Protein AF-A0A935WZ02-F1 (afdb_monomer)

Sequence (212 aa):
MQKFAQTQKSGRLAGLSCLIALECIACASASSAGSSTSDSPSSAVPGAAASSGSAPAESGIAPMPSPDALEIHLGEAWYAYRADGLGISADEARGRDKAFEAVPPPGAFWDRQVAGEAWGLWTELCSQCHGGSRRLTTVLSWPAPKDGWARQEQRFFNRQQPGTAVFATIMNGARARRGNVDMPAWRDRLTREQIWSMVYFVSQASNVGDVH

Solvent-accessible surface area (backbone atoms only — not comparable to full-atom values): 13825 Å² total; per-residue (Å²): 141,86,86,82,86,83,83,82,82,85,79,84,80,79,85,82,80,85,81,79,85,80,85,82,83,80,87,87,89,86,81,91,87,81,85,90,85,85,88,88,88,85,85,88,84,92,80,93,76,84,88,77,90,73,72,81,72,73,84,73,74,72,78,80,76,61,84,94,64,64,78,69,57,56,48,74,51,30,28,54,56,51,7,62,80,67,75,52,50,43,68,56,38,49,55,54,32,60,56,37,76,86,37,78,76,58,24,85,65,57,42,66,65,46,32,51,44,34,50,34,48,38,62,78,74,41,23,88,80,72,46,80,86,77,57,65,72,59,52,58,66,54,74,51,54,58,79,68,50,46,72,38,77,38,45,48,72,96,39,79,44,31,38,57,59,50,37,51,35,48,40,64,20,45,83,46,70,88,93,53,76,61,46,68,54,34,58,91,47,42,47,52,55,57,44,50,36,41,39,52,50,44,34,51,65,42,64,54,65,84,90,120

Foldseek 3Di:
DDDDDDDDDDDDDDDDDDDDDDDDDDDDDDDDDDDDDDDDDDDDDDDDDDDDDDDPDDPCPDPDPDLVDLDAQKDLSCLVQVCVVVVHHSVVSVVVLVVCPVPPDAQVLDALSLLSNLLVCCVPPPCVQPNDHDDSVVSNPDHRDHPPQQVAFFDQANDTDGLVVQLVCQQCWADDDPPDDTGHHCVVIHTSSNSSSNSVVRRVRRPPPPPD

Secondary structure (DSSP, 8-state):
-PPPP-------PPP--------------------------------------PPP-----PPPPPGGG-----THHHHHHHHHHHTS-HHHHHHHHHHTTTSPPPGGG--HHHHHHHHHHIIIIIHHHH-----HHHHHTSPPPPTTGGGSEEEETTEEEEHHHHHHHHHH-BPPSTTSPPBPP-TTTS-HHHHHHHHHHHHHHHHS----

Nearest PDB structures (foldseek):
  7vzr-assembly1_C  TM=6.014E-01  e=7.275E-02  Chloracidobacterium thermophilum B
  3zow-assembly16_P  TM=8.211E-01  e=1.574E+00  Nitrosomonas europaea
  2d0s-assembly1_A  TM=6.107E-01  e=6.484E-01  Hydrogenophilus thermoluteolus

Radius of gyration: 24.7 Å; Cα contacts (8 Å, |Δi|>4): 176; chains: 1; bounding box: 98×51×60 Å

Mean predicted aligned error: 13.87 Å

Structure (mmCIF, N/CA/C/O backbone):
data_AF-A0A935WZ02-F1
#
_entry.id   AF-A0A935WZ02-F1
#
loop_
_atom_site.group_PDB
_atom_site.id
_atom_site.type_symbol
_atom_site.label_atom_id
_atom_site.label_alt_id
_atom_site.label_comp_id
_atom_site.label_asym_id
_atom_site.label_entity_id
_atom_site.label_seq_id
_atom_site.pdbx_PDB_ins_code
_atom_site.Cartn_x
_atom_site.Cartn_y
_atom_site.Cartn_z
_atom_site.occupancy
_atom_site.B_iso_or_equiv
_atom_site.auth_seq_id
_atom_site.auth_comp_id
_atom_site.auth_asym_id
_atom_site.auth_atom_id
_atom_site.pdbx_PDB_model_num
ATOM 1 N N . MET A 1 1 ? 58.910 7.966 -9.851 1.00 49.62 1 MET A N 1
ATOM 2 C CA . MET A 1 1 ? 58.041 6.943 -10.475 1.00 49.62 1 MET A CA 1
ATOM 3 C C . MET A 1 1 ? 57.740 5.863 -9.438 1.00 49.62 1 MET A C 1
ATOM 5 O O . MET A 1 1 ? 58.541 4.956 -9.265 1.00 49.62 1 MET A O 1
ATOM 9 N N . GLN A 1 2 ? 56.654 6.014 -8.674 1.00 48.34 2 GLN A N 1
ATOM 10 C CA . GLN A 1 2 ? 56.239 5.067 -7.628 1.00 48.34 2 GLN A CA 1
ATOM 11 C C . GLN A 1 2 ? 55.211 4.082 -8.205 1.00 48.34 2 GLN A C 1
ATOM 13 O O . GLN A 1 2 ? 54.230 4.505 -8.811 1.00 48.34 2 GLN A O 1
ATOM 18 N N . LYS A 1 3 ? 55.454 2.776 -8.045 1.00 49.16 3 LYS A N 1
ATOM 19 C CA . LYS A 1 3 ? 54.531 1.698 -8.429 1.00 49.16 3 LYS A CA 1
ATOM 20 C C . LYS A 1 3 ? 53.648 1.350 -7.228 1.00 49.16 3 LYS A C 1
ATOM 22 O O . LYS A 1 3 ? 54.166 0.877 -6.221 1.00 49.16 3 LYS A O 1
ATOM 27 N N . PHE A 1 4 ? 52.338 1.556 -7.344 1.00 51.16 4 PHE A N 1
ATOM 28 C CA . PHE A 1 4 ? 51.348 1.015 -6.411 1.00 51.16 4 PHE A CA 1
ATOM 29 C C . PHE A 1 4 ? 50.920 -0.379 -6.881 1.00 51.16 4 PHE A C 1
ATOM 31 O O . PHE A 1 4 ? 50.437 -0.541 -8.000 1.00 51.16 4 PHE A O 1
ATOM 38 N N . ALA A 1 5 ? 51.119 -1.383 -6.029 1.00 57.19 5 ALA A N 1
ATOM 39 C CA . ALA A 1 5 ? 50.577 -2.723 -6.208 1.00 57.19 5 ALA A CA 1
ATOM 40 C C . ALA A 1 5 ? 49.156 -2.763 -5.628 1.00 57.19 5 ALA A C 1
ATOM 42 O O . ALA A 1 5 ? 48.949 -2.472 -4.451 1.00 57.19 5 ALA A O 1
ATOM 43 N N . GLN A 1 6 ? 48.181 -3.100 -6.470 1.00 54.03 6 GLN A N 1
ATOM 44 C CA . GLN A 1 6 ? 46.769 -3.189 -6.117 1.00 54.03 6 GLN A CA 1
ATOM 45 C C . GLN A 1 6 ? 46.394 -4.670 -5.987 1.00 54.03 6 GLN A C 1
ATOM 47 O O . GLN A 1 6 ? 46.253 -5.380 -6.980 1.00 54.03 6 GLN A O 1
ATOM 52 N N . THR A 1 7 ? 46.270 -5.152 -4.752 1.00 57.75 7 THR A N 1
ATOM 53 C CA . THR A 1 7 ? 45.853 -6.528 -4.452 1.00 57.75 7 THR A CA 1
ATOM 54 C C . THR A 1 7 ? 44.328 -6.588 -4.387 1.00 57.75 7 THR A C 1
ATOM 56 O O . THR A 1 7 ? 43.725 -6.104 -3.430 1.00 57.75 7 THR A O 1
ATOM 59 N N . GLN A 1 8 ? 43.686 -7.186 -5.393 1.00 48.12 8 GLN A N 1
ATOM 60 C CA . GLN A 1 8 ? 42.258 -7.507 -5.348 1.00 48.12 8 GLN A CA 1
ATOM 61 C C . GLN A 1 8 ? 42.017 -8.751 -4.478 1.00 48.12 8 GLN A C 1
ATOM 63 O O . GLN A 1 8 ? 42.448 -9.852 -4.815 1.00 48.12 8 GLN A O 1
ATOM 68 N N . LYS A 1 9 ? 41.287 -8.589 -3.368 1.00 50.81 9 LYS A N 1
ATOM 69 C CA . LYS A 1 9 ? 40.682 -9.701 -2.620 1.00 50.81 9 LYS A CA 1
ATOM 70 C C . LYS A 1 9 ? 39.321 -10.031 -3.235 1.00 50.81 9 LYS A C 1
ATOM 72 O O . LYS A 1 9 ? 38.368 -9.277 -3.074 1.00 50.81 9 LYS A O 1
ATOM 77 N N . SER A 1 10 ? 39.236 -11.172 -3.915 1.00 50.47 10 SER A N 1
ATOM 78 C CA . SER A 1 10 ? 37.967 -11.804 -4.289 1.00 50.47 10 SER A CA 1
ATOM 79 C C . SER A 1 10 ? 37.371 -12.512 -3.071 1.00 50.47 10 SER A C 1
ATOM 81 O O . SER A 1 10 ? 37.861 -13.563 -2.665 1.00 50.47 10 SER A O 1
ATOM 83 N N . GLY A 1 11 ? 36.318 -11.940 -2.490 1.00 48.25 11 GLY A N 1
ATOM 84 C CA . GLY A 1 11 ? 35.444 -12.626 -1.540 1.00 48.25 11 GLY A CA 1
ATOM 85 C C . GLY A 1 11 ? 34.238 -13.198 -2.276 1.00 48.25 11 GLY A C 1
ATOM 86 O O . GLY A 1 11 ? 33.335 -12.455 -2.646 1.00 48.25 11 GLY A O 1
ATOM 87 N N . ARG A 1 12 ? 34.234 -14.512 -2.516 1.00 47.28 12 ARG A N 1
ATOM 88 C CA . ARG A 1 12 ? 33.051 -15.258 -2.966 1.00 47.28 12 ARG A CA 1
ATOM 89 C C . ARG A 1 12 ? 32.121 -15.438 -1.765 1.00 47.28 12 ARG A C 1
ATOM 91 O O . ARG A 1 12 ? 32.485 -16.149 -0.833 1.00 47.28 12 ARG A O 1
ATOM 98 N N . LEU A 1 13 ? 30.942 -14.820 -1.787 1.00 50.28 13 LEU A N 1
ATOM 99 C CA . LEU A 1 13 ? 29.853 -15.177 -0.879 1.00 50.28 13 LEU A CA 1
ATOM 100 C C . LEU A 1 13 ? 29.048 -16.312 -1.511 1.00 50.28 13 LEU A C 1
ATOM 102 O O . LEU A 1 13 ? 28.567 -16.212 -2.639 1.00 50.28 13 LEU A O 1
ATOM 106 N N . ALA A 1 14 ? 29.006 -17.421 -0.778 1.00 49.06 14 ALA A N 1
ATOM 107 C CA . ALA A 1 14 ? 28.269 -18.625 -1.099 1.00 49.06 14 ALA A CA 1
ATOM 108 C C . ALA A 1 14 ? 26.761 -18.343 -1.121 1.00 49.06 14 ALA A C 1
ATOM 110 O O . ALA A 1 14 ? 26.230 -17.663 -0.244 1.00 49.06 14 ALA A O 1
ATOM 111 N N . GLY A 1 15 ? 26.088 -18.885 -2.136 1.00 40.16 15 GLY A N 1
ATOM 112 C CA . GLY A 1 15 ? 24.641 -18.848 -2.260 1.00 40.16 15 GLY A CA 1
ATOM 113 C C . GLY A 1 15 ? 23.976 -19.693 -1.180 1.00 40.16 15 GLY A C 1
ATOM 114 O O . GLY A 1 15 ? 24.193 -20.903 -1.107 1.00 40.16 15 GLY A O 1
ATOM 115 N N . LEU A 1 16 ? 23.129 -19.054 -0.376 1.00 43.75 16 LEU A N 1
ATOM 116 C CA . LEU A 1 16 ? 22.105 -19.743 0.394 1.00 43.75 16 LEU A CA 1
ATOM 117 C C . LEU A 1 16 ? 20.900 -19.964 -0.527 1.00 43.75 16 LEU A C 1
ATOM 119 O O . LEU A 1 16 ? 20.179 -19.031 -0.875 1.00 43.75 16 LEU A O 1
ATOM 123 N N . SER A 1 17 ? 20.717 -21.214 -0.945 1.00 38.88 17 SER A N 1
ATOM 124 C CA . SER A 1 17 ? 19.492 -21.676 -1.592 1.00 38.88 17 SER A CA 1
ATOM 125 C C . SER A 1 17 ? 18.396 -21.781 -0.534 1.00 38.88 17 SER A C 1
ATOM 127 O O . SER A 1 17 ? 18.475 -22.622 0.357 1.00 38.88 17 SER A O 1
ATOM 129 N N . CYS A 1 18 ? 17.385 -20.920 -0.625 1.00 33.19 18 CYS A N 1
ATOM 130 C CA . CYS A 1 18 ? 16.170 -21.017 0.175 1.00 33.19 18 CYS A CA 1
ATOM 131 C C . CYS A 1 18 ? 15.202 -21.974 -0.539 1.00 33.19 18 CYS A C 1
ATOM 133 O O . CYS A 1 18 ? 14.475 -21.579 -1.447 1.00 33.19 18 CYS A O 1
ATOM 135 N N . LEU A 1 19 ? 15.256 -23.257 -0.176 1.00 41.72 19 LEU A N 1
ATOM 136 C CA . LEU A 1 19 ? 14.236 -24.248 -0.517 1.00 41.72 19 LEU A CA 1
ATOM 137 C C . LEU A 1 19 ? 13.205 -24.256 0.614 1.00 41.72 19 LEU A C 1
ATOM 139 O O . LEU A 1 19 ? 13.386 -24.952 1.609 1.00 41.72 19 LEU A O 1
ATOM 143 N N . ILE A 1 20 ? 12.130 -23.482 0.468 1.00 47.16 20 ILE A N 1
ATOM 144 C CA . ILE A 1 20 ? 10.904 -23.703 1.242 1.00 47.16 20 ILE A CA 1
ATOM 145 C C . ILE A 1 20 ? 9.947 -24.445 0.316 1.00 47.16 20 ILE A C 1
ATOM 147 O O . ILE A 1 20 ? 9.356 -23.867 -0.594 1.00 47.16 20 ILE A O 1
ATOM 151 N N . ALA A 1 21 ? 9.863 -25.756 0.527 1.00 42.31 21 ALA A N 1
ATOM 152 C CA . ALA A 1 21 ? 8.815 -26.592 -0.025 1.00 42.31 21 ALA A CA 1
ATOM 153 C C . ALA A 1 21 ? 7.505 -26.239 0.691 1.00 42.31 21 ALA A C 1
ATOM 155 O O . ALA A 1 21 ? 7.386 -26.435 1.899 1.00 42.31 21 ALA A O 1
ATOM 156 N N . LEU A 1 22 ? 6.547 -25.686 -0.052 1.00 45.97 22 LEU A N 1
ATOM 157 C CA . LEU A 1 22 ? 5.180 -25.484 0.409 1.00 45.97 22 LEU A CA 1
ATOM 158 C C . LEU A 1 22 ? 4.310 -26.544 -0.272 1.00 45.97 22 LEU A C 1
ATOM 160 O O . LEU A 1 22 ? 3.950 -26.420 -1.442 1.00 45.97 22 LEU A O 1
ATOM 164 N N . GLU A 1 23 ? 4.035 -27.627 0.450 1.00 37.81 23 GLU A N 1
ATOM 165 C CA . GLU A 1 23 ? 3.056 -28.632 0.050 1.00 37.81 23 GLU A CA 1
ATOM 166 C C . GLU A 1 23 ? 1.647 -28.070 0.285 1.00 37.81 23 GLU A C 1
ATOM 168 O O . GLU A 1 23 ? 1.177 -27.964 1.415 1.00 37.81 23 GLU A O 1
ATOM 173 N N . CYS A 1 24 ? 0.956 -27.703 -0.795 1.00 33.06 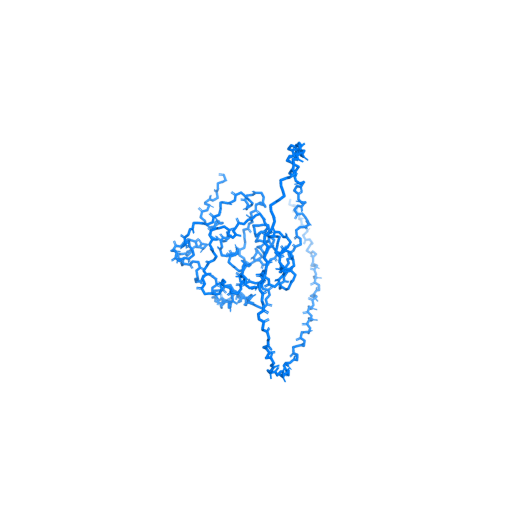24 CYS A N 1
ATOM 174 C CA . CYS A 1 24 ? -0.489 -27.494 -0.784 1.00 33.06 24 CYS A CA 1
ATOM 175 C C . CYS A 1 24 ? -1.174 -28.799 -1.203 1.00 33.06 24 CYS A C 1
ATOM 177 O O . CYS A 1 24 ? -1.278 -29.092 -2.394 1.00 33.06 24 CYS A O 1
ATOM 179 N N . ILE A 1 25 ? -1.658 -29.577 -0.232 1.00 52.47 25 ILE A N 1
ATOM 180 C CA . ILE A 1 25 ? -2.619 -30.654 -0.491 1.00 52.47 25 ILE A CA 1
ATOM 181 C C . ILE A 1 25 ? -4.032 -30.080 -0.386 1.00 52.47 25 ILE A C 1
ATOM 183 O O . ILE A 1 25 ? -4.408 -29.447 0.599 1.00 52.47 25 ILE A O 1
ATOM 187 N N . ALA A 1 26 ? -4.782 -30.288 -1.463 1.00 37.62 26 ALA A N 1
ATOM 188 C CA . ALA A 1 26 ? -6.115 -29.775 -1.706 1.00 37.62 26 ALA A CA 1
ATOM 189 C C . ALA A 1 26 ? -7.226 -30.525 -0.943 1.00 37.62 26 ALA A C 1
ATOM 191 O O . ALA A 1 26 ? -7.168 -31.732 -0.735 1.00 37.62 26 ALA A O 1
ATOM 192 N N . CYS A 1 27 ? -8.249 -29.734 -0.604 1.00 39.09 27 CYS A N 1
ATOM 193 C CA . CYS A 1 27 ? -9.693 -29.975 -0.502 1.00 39.09 27 CYS A CA 1
ATOM 194 C C . CYS A 1 27 ? -10.249 -31.400 -0.293 1.00 39.09 27 CYS A C 1
ATOM 196 O O . CYS A 1 27 ? -10.157 -32.258 -1.166 1.00 39.09 27 CYS A O 1
ATOM 198 N N . ALA A 1 28 ? -11.087 -31.533 0.742 1.00 38.75 28 ALA A N 1
ATOM 199 C CA . ALA A 1 28 ? -12.271 -32.390 0.712 1.00 38.75 28 ALA A CA 1
ATOM 200 C C . ALA A 1 28 ? -13.480 -31.651 1.318 1.00 38.75 28 ALA A C 1
ATOM 202 O O . ALA A 1 28 ? -13.381 -30.999 2.356 1.00 38.75 28 ALA A O 1
ATOM 203 N N . SER A 1 29 ? -14.602 -31.726 0.605 1.00 49.66 29 SER A N 1
ATOM 204 C CA . SER A 1 29 ? -15.894 -31.085 0.865 1.00 49.66 29 SER A CA 1
ATOM 205 C C . SER A 1 29 ? -16.793 -31.932 1.772 1.00 49.66 29 SER A C 1
ATOM 207 O O . SER A 1 29 ? -16.790 -33.150 1.640 1.00 49.66 29 SER A O 1
ATOM 209 N N . ALA A 1 30 ? -17.619 -31.285 2.601 1.00 37.84 30 ALA A N 1
ATOM 210 C CA . ALA A 1 30 ? -18.897 -31.764 3.166 1.00 37.84 30 ALA A CA 1
ATOM 211 C C . ALA A 1 30 ? -19.425 -30.656 4.103 1.00 37.84 30 ALA A C 1
ATOM 213 O O . ALA A 1 30 ? -18.622 -29.981 4.731 1.00 37.84 30 ALA A O 1
ATOM 214 N N . SER A 1 31 ? -20.702 -30.370 4.327 1.00 41.03 31 SER A N 1
ATOM 215 C CA . SER A 1 31 ? -21.992 -30.695 3.723 1.00 41.03 31 SER A CA 1
ATOM 216 C C . SER A 1 31 ? -22.974 -29.673 4.315 1.00 41.03 31 SER A C 1
ATOM 218 O O . SER A 1 31 ? -22.808 -29.227 5.448 1.00 41.03 31 SER A O 1
ATOM 220 N N . SER A 1 32 ? -24.006 -29.309 3.567 1.00 51.06 32 SER A N 1
ATOM 221 C CA . SER A 1 32 ? -25.142 -28.502 4.024 1.00 51.06 32 SER A CA 1
ATOM 222 C C . SER A 1 32 ? -26.139 -29.327 4.853 1.00 51.06 32 SER A C 1
ATOM 224 O O . SER A 1 32 ? -26.444 -30.435 4.418 1.00 51.06 32 SER A O 1
ATOM 226 N N . ALA A 1 33 ? -26.703 -28.774 5.942 1.00 43.97 33 ALA A N 1
ATOM 227 C CA . ALA A 1 33 ? -28.134 -28.844 6.331 1.00 43.97 33 ALA A CA 1
ATOM 228 C C . ALA A 1 33 ? -28.392 -28.401 7.794 1.00 43.97 33 ALA A C 1
ATOM 230 O O . ALA A 1 33 ? -27.603 -28.710 8.680 1.00 43.97 33 ALA A O 1
ATOM 231 N N . GLY A 1 34 ? -29.555 -27.771 8.030 1.00 38.16 34 GLY A N 1
ATOM 232 C CA . GLY A 1 34 ? -30.212 -27.589 9.342 1.00 38.16 34 GLY A CA 1
ATOM 233 C C . GLY A 1 34 ? -30.567 -26.123 9.641 1.00 38.16 34 GLY A C 1
ATOM 234 O O . GLY A 1 34 ? -29.696 -25.366 10.046 1.00 38.16 34 GLY A O 1
ATOM 235 N N . SER A 1 35 ? -31.744 -25.607 9.250 1.00 44.19 35 SER A N 1
ATOM 236 C CA . SER A 1 35 ? -33.039 -25.632 9.986 1.00 44.19 35 SER A CA 1
ATOM 237 C C . SER A 1 35 ? -32.961 -24.941 11.362 1.00 44.19 35 SER A C 1
ATOM 239 O O . SER A 1 35 ? -32.328 -25.459 12.268 1.00 44.19 35 SER A O 1
ATOM 241 N N . SER A 1 36 ? -33.411 -23.686 11.496 1.00 52.94 36 SER A N 1
ATOM 242 C CA . SER A 1 36 ? -34.783 -23.233 11.846 1.00 52.94 36 SER A CA 1
ATOM 243 C C . SER A 1 36 ? -35.192 -23.450 13.312 1.00 52.94 36 SER A C 1
ATOM 245 O O . SER A 1 36 ? -35.483 -24.580 13.665 1.00 52.94 36 SER A O 1
ATOM 247 N N . THR A 1 37 ? -35.339 -22.354 14.077 1.00 50.03 37 THR A N 1
ATOM 248 C CA . THR A 1 37 ? -36.356 -22.078 15.135 1.00 50.03 37 THR A CA 1
ATOM 249 C C . THR A 1 37 ? -36.224 -20.590 15.526 1.00 50.03 37 THR A C 1
ATOM 251 O O . THR A 1 37 ? -35.105 -20.144 15.756 1.00 50.03 37 THR A O 1
ATOM 254 N N . SER A 1 38 ? -37.226 -19.722 15.356 1.00 47.84 38 SER A N 1
ATOM 255 C CA . SER A 1 38 ? -38.429 -19.470 16.185 1.00 47.84 38 SER A CA 1
ATOM 256 C C . SER A 1 38 ? -38.261 -18.343 17.223 1.00 47.84 38 SER A C 1
ATOM 258 O O . SER A 1 38 ? -37.452 -18.424 18.138 1.00 47.84 38 SER A O 1
ATOM 260 N N . ASP A 1 39 ? -39.085 -17.317 17.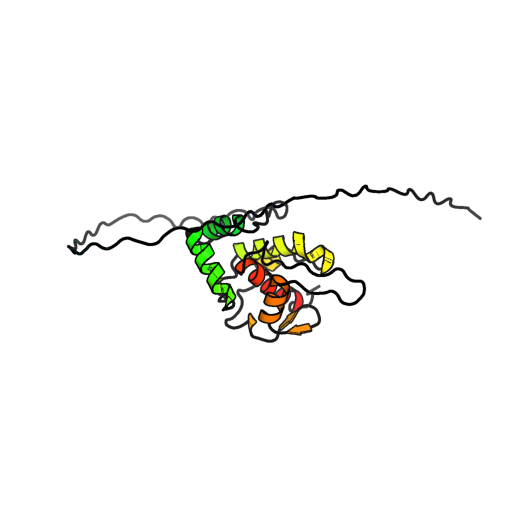001 1.00 46.88 39 ASP A N 1
ATOM 261 C CA . ASP A 1 39 ? -39.673 -16.261 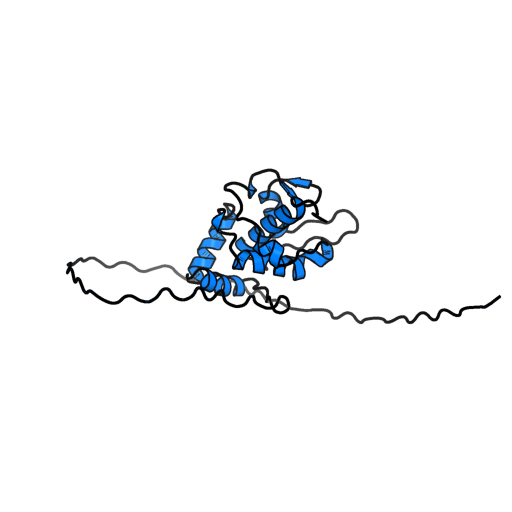17.843 1.00 46.88 39 ASP A CA 1
ATOM 262 C C . ASP A 1 39 ? -39.397 -16.190 19.359 1.00 46.88 39 ASP A C 1
ATOM 264 O O . ASP A 1 39 ? -39.658 -17.142 20.091 1.00 46.88 39 ASP A O 1
ATOM 268 N N . SER A 1 40 ? -39.145 -14.975 19.876 1.00 59.22 40 SER A N 1
ATOM 269 C CA . SER A 1 40 ? -40.158 -14.175 20.615 1.00 59.22 40 SER A CA 1
ATOM 270 C C . SER A 1 40 ? -39.558 -12.960 21.367 1.00 59.22 40 SER A C 1
ATOM 272 O O . SER A 1 40 ? -38.372 -12.967 21.693 1.00 59.22 40 SER A O 1
ATOM 274 N N . PRO A 1 41 ? -40.361 -11.911 21.666 1.00 73.81 41 PRO A N 1
ATOM 275 C CA . PRO A 1 41 ? -39.914 -10.611 22.187 1.00 73.81 41 PRO A CA 1
ATOM 276 C C . PRO A 1 41 ? -40.148 -10.441 23.705 1.00 73.81 41 PRO A C 1
ATOM 278 O O . PRO A 1 41 ? -41.075 -11.039 24.248 1.00 73.81 41 PRO A O 1
ATOM 281 N N . SER A 1 42 ? -39.425 -9.531 24.382 1.00 49.94 42 SER A N 1
ATOM 282 C CA . SER A 1 42 ? -40.019 -8.718 25.464 1.00 49.94 42 SER A CA 1
ATOM 283 C C . SER A 1 42 ? -39.113 -7.663 26.106 1.00 49.94 42 SER A C 1
ATOM 285 O O . SER A 1 42 ? -38.010 -7.955 26.547 1.00 49.94 42 SER A O 1
ATOM 287 N N . SER A 1 43 ? -39.746 -6.503 26.298 1.00 50.34 43 SER A N 1
ATOM 288 C CA . SER A 1 43 ? -39.764 -5.655 27.499 1.00 50.34 43 SER A CA 1
ATOM 289 C C . SER A 1 43 ? -38.552 -4.796 27.881 1.00 50.34 43 SER A C 1
ATOM 291 O O . SER A 1 43 ? -37.468 -5.249 28.229 1.00 50.34 43 SER A O 1
ATOM 293 N N . ALA A 1 44 ? -38.852 -3.497 27.888 1.00 51.38 44 ALA A N 1
ATOM 294 C CA . ALA A 1 44 ? -38.081 -2.376 28.393 1.00 51.38 44 ALA A CA 1
ATOM 295 C C . ALA A 1 44 ? -37.975 -2.345 29.925 1.00 51.38 44 ALA A C 1
ATOM 297 O O . ALA A 1 44 ? -38.910 -2.754 30.609 1.00 51.38 44 ALA A O 1
ATOM 298 N N . VAL A 1 45 ? -36.928 -1.683 30.435 1.00 57.62 45 VAL A N 1
ATOM 299 C CA . VAL A 1 45 ? -36.991 -0.850 31.650 1.00 57.62 45 VAL A CA 1
ATOM 300 C C . VAL A 1 45 ? -35.971 0.300 31.521 1.00 57.62 45 VAL A C 1
ATOM 302 O O . VAL A 1 45 ? -34.840 0.043 31.107 1.00 57.62 45 VAL A O 1
ATOM 305 N N . PRO A 1 46 ? -36.320 1.556 31.864 1.00 58.66 46 PRO A N 1
ATOM 306 C CA . PRO A 1 46 ? -35.371 2.660 31.956 1.00 58.66 46 PRO A CA 1
ATOM 307 C C . PRO A 1 46 ? -34.728 2.700 33.350 1.00 58.66 46 PRO A C 1
ATOM 309 O O . PRO A 1 46 ? -35.421 2.691 34.365 1.00 58.66 46 PRO A O 1
ATOM 312 N N . GLY A 1 47 ? -33.398 2.783 33.400 1.00 51.34 47 GLY A N 1
ATOM 313 C CA . GLY A 1 47 ? -32.630 2.965 34.630 1.00 51.34 47 GLY A CA 1
ATOM 314 C C . GLY A 1 47 ? -31.628 4.098 34.464 1.00 51.34 47 GLY A C 1
ATOM 315 O O . GLY A 1 47 ? -30.545 3.898 33.922 1.00 51.34 47 GLY A O 1
ATOM 316 N N . ALA A 1 48 ? -32.003 5.294 34.914 1.00 59.28 48 ALA A N 1
ATOM 317 C CA . ALA A 1 48 ? -31.084 6.407 35.094 1.00 59.28 48 ALA A CA 1
ATOM 318 C C . ALA A 1 48 ? -30.221 6.144 36.337 1.00 59.28 48 ALA A C 1
ATOM 320 O O . ALA A 1 48 ? -30.746 6.051 37.445 1.00 59.28 48 ALA A O 1
ATOM 321 N N . ALA A 1 49 ? -28.905 6.057 36.154 1.00 51.28 49 ALA A N 1
ATOM 322 C CA . ALA A 1 49 ? -27.935 6.138 37.235 1.00 51.28 49 ALA A CA 1
ATOM 323 C C . ALA A 1 49 ? -26.888 7.195 36.878 1.00 51.28 49 ALA A C 1
ATOM 325 O O . ALA A 1 49 ? -26.267 7.165 35.816 1.00 51.28 49 ALA A O 1
ATOM 326 N N . ALA A 1 50 ? -26.775 8.168 37.774 1.00 48.66 50 ALA A N 1
ATOM 327 C CA . ALA A 1 50 ? -25.824 9.258 37.737 1.00 48.66 50 ALA A CA 1
ATOM 328 C C . ALA A 1 50 ? -24.410 8.806 38.140 1.00 48.66 50 ALA A C 1
ATOM 330 O O . ALA A 1 50 ? -24.223 7.756 38.751 1.00 48.66 50 ALA A O 1
ATOM 331 N N . SER A 1 51 ? -23.468 9.723 37.903 1.00 45.22 51 SER A N 1
ATOM 332 C CA . SER A 1 51 ? -22.152 9.843 38.542 1.00 45.22 51 SER A CA 1
ATOM 333 C C . SER A 1 51 ? -21.041 8.924 38.040 1.00 45.22 51 SER A C 1
ATOM 335 O O . SER A 1 51 ? -20.896 7.784 38.462 1.00 45.22 51 SER A O 1
ATOM 337 N N . SER A 1 52 ? -20.085 9.502 37.321 1.00 50.34 52 SER A N 1
ATOM 338 C CA . SER A 1 52 ? -18.906 10.128 37.945 1.00 50.34 52 SER A CA 1
ATOM 339 C C . SER A 1 52 ? -17.977 10.603 36.837 1.00 50.34 52 SER A C 1
ATOM 341 O O . SER A 1 52 ? -17.673 9.856 35.913 1.00 50.34 52 SER A O 1
ATOM 343 N N . GLY A 1 53 ? -17.559 11.866 36.906 1.00 52.03 53 GLY A N 1
ATOM 344 C CA . GLY A 1 53 ? -16.627 12.445 35.949 1.00 52.03 53 GLY A CA 1
ATOM 345 C C . GLY A 1 53 ? -15.290 11.713 35.982 1.00 52.03 53 GLY A C 1
ATOM 346 O O . GLY A 1 53 ? -14.505 11.892 36.910 1.00 52.03 53 GLY A O 1
ATOM 347 N N . SER A 1 54 ? -15.027 10.910 34.955 1.00 51.94 54 SER A N 1
ATOM 348 C CA . SER A 1 54 ? -13.673 10.500 34.613 1.00 51.94 54 SER A CA 1
ATOM 349 C C . SER A 1 54 ? -12.952 11.717 34.045 1.00 51.94 54 SER A C 1
ATOM 351 O O . SER A 1 54 ? -13.391 12.311 33.059 1.00 51.94 54 SER A O 1
ATOM 353 N N . ALA A 1 55 ? -11.864 12.107 34.708 1.00 57.25 55 ALA A N 1
ATOM 354 C CA . ALA A 1 55 ? -10.917 13.082 34.192 1.00 57.25 55 ALA A CA 1
ATOM 355 C C . ALA A 1 55 ? -10.527 12.712 32.747 1.00 57.25 55 ALA A C 1
ATOM 357 O O . ALA A 1 55 ? -10.424 11.518 32.446 1.00 57.25 55 ALA A O 1
ATOM 358 N N . PRO A 1 56 ? -10.322 13.695 31.849 1.00 50.75 56 PRO A N 1
ATOM 359 C CA . PRO A 1 56 ? -9.848 13.406 30.507 1.00 50.75 56 PRO A CA 1
ATOM 360 C C . PRO A 1 56 ? -8.529 12.655 30.643 1.00 50.75 56 PRO A C 1
ATOM 362 O O . PRO A 1 56 ? -7.576 13.179 31.220 1.00 50.75 56 PRO A O 1
ATOM 365 N N . ALA A 1 57 ? -8.516 11.407 30.169 1.00 52.25 57 ALA A N 1
ATOM 366 C CA . ALA A 1 57 ? -7.298 10.637 30.043 1.00 52.25 57 ALA A CA 1
ATOM 367 C C . ALA A 1 57 ? -6.319 11.505 29.256 1.00 52.25 57 ALA A C 1
ATOM 369 O O . ALA A 1 57 ? -6.571 11.860 28.101 1.00 52.25 57 ALA A O 1
ATOM 370 N N . GLU A 1 58 ? -5.261 11.919 29.947 1.00 45.09 58 GLU A N 1
ATOM 371 C CA . GLU A 1 58 ? -4.095 12.554 29.372 1.00 45.09 58 GLU A CA 1
ATOM 372 C C . GLU A 1 58 ? -3.757 11.772 28.107 1.00 45.09 58 GLU A C 1
ATOM 374 O O . GLU A 1 58 ? -3.619 10.548 28.157 1.00 45.09 58 GLU A O 1
ATOM 379 N N . SER A 1 59 ? -3.785 12.466 26.968 1.00 49.44 59 SER A N 1
ATOM 380 C CA . SER A 1 59 ? -3.595 11.890 25.642 1.00 49.44 59 SER A CA 1
ATOM 381 C C . SER A 1 59 ? -2.169 11.352 25.563 1.00 49.44 59 SER A C 1
ATOM 383 O O . SER A 1 59 ? -1.244 12.020 25.103 1.00 49.44 59 SER A O 1
ATOM 385 N N . GLY A 1 60 ? -1.984 10.158 26.118 1.00 42.72 60 GLY A N 1
ATOM 386 C CA . GLY A 1 60 ? -0.761 9.392 26.099 1.00 42.72 60 GLY A CA 1
ATOM 387 C C . GLY A 1 60 ? -0.583 8.909 24.680 1.00 42.72 60 GLY A C 1
ATOM 388 O O . GLY A 1 60 ? -0.983 7.800 24.336 1.00 42.72 60 GLY A O 1
ATOM 389 N N . ILE A 1 61 ? -0.031 9.774 23.833 1.00 53.12 61 ILE A N 1
ATOM 390 C CA . ILE A 1 61 ? 0.456 9.375 22.523 1.00 53.12 61 ILE A CA 1
ATOM 391 C C . ILE A 1 61 ? 1.520 8.321 22.809 1.00 53.12 61 ILE A C 1
ATOM 393 O O . ILE A 1 61 ? 2.622 8.647 23.251 1.00 53.12 61 ILE A O 1
ATOM 397 N N . ALA A 1 62 ? 1.151 7.052 22.628 1.00 52.59 62 ALA A N 1
ATOM 398 C CA . ALA A 1 62 ? 2.053 5.935 22.834 1.00 52.59 62 ALA A CA 1
ATOM 399 C C . ALA A 1 62 ? 3.365 6.209 22.070 1.00 52.59 62 ALA A C 1
ATOM 401 O O . ALA A 1 62 ? 3.300 6.680 20.921 1.00 52.59 62 ALA A O 1
ATOM 402 N N . PRO A 1 63 ? 4.537 5.960 22.691 1.00 57.34 63 PRO A N 1
ATOM 403 C CA . PRO A 1 63 ? 5.829 6.155 22.050 1.00 57.34 63 PRO A CA 1
ATOM 404 C C . PRO A 1 63 ? 5.826 5.520 20.661 1.00 57.34 63 PRO A C 1
ATOM 406 O O . PRO A 1 63 ? 5.356 4.395 20.487 1.00 57.34 63 PRO A O 1
ATOM 409 N N . MET A 1 64 ? 6.312 6.253 19.656 1.00 55.09 64 MET A N 1
ATOM 410 C CA . MET A 1 64 ? 6.454 5.691 18.315 1.00 55.09 64 MET A CA 1
ATOM 411 C C . MET A 1 64 ? 7.360 4.452 18.394 1.00 55.09 64 MET A C 1
ATOM 413 O O . MET A 1 64 ? 8.442 4.558 18.979 1.00 55.09 64 MET A O 1
ATOM 417 N N . PRO A 1 65 ? 6.959 3.304 17.820 1.00 56.34 65 PRO A N 1
ATOM 418 C CA . PRO A 1 65 ? 7.841 2.148 17.745 1.00 56.34 65 PRO A CA 1
ATOM 419 C C . PRO A 1 65 ? 9.126 2.521 16.995 1.00 56.34 65 PRO A C 1
ATOM 421 O O . PRO A 1 65 ? 9.105 3.335 16.066 1.00 56.34 65 PRO A O 1
ATOM 424 N N . SER A 1 66 ? 10.249 1.945 17.430 1.00 53.28 66 SER A N 1
ATOM 425 C CA . SER A 1 66 ? 11.540 2.126 16.763 1.00 53.28 66 SER A CA 1
ATOM 426 C C . SER A 1 66 ? 11.446 1.647 15.305 1.00 53.28 66 SER A C 1
ATOM 428 O O . SER A 1 66 ? 10.872 0.581 15.068 1.00 53.28 66 SER A O 1
ATOM 430 N N . PRO A 1 67 ? 12.003 2.385 14.326 1.00 56.38 67 PRO A N 1
ATOM 431 C CA . PRO A 1 67 ? 11.964 2.000 12.913 1.00 56.38 67 PRO A CA 1
ATOM 432 C C . PRO A 1 67 ? 12.655 0.658 12.619 1.00 56.38 67 PRO A C 1
ATOM 434 O O . PRO A 1 67 ? 12.295 0.012 11.643 1.00 56.38 67 PRO A O 1
ATOM 437 N N . ASP A 1 68 ? 13.574 0.209 13.480 1.00 54.16 68 ASP A N 1
ATOM 438 C CA . ASP A 1 68 ? 14.283 -1.075 13.343 1.00 54.16 68 ASP A CA 1
ATOM 439 C C . ASP A 1 68 ? 13.431 -2.301 13.742 1.00 54.16 68 ASP A C 1
ATOM 441 O O . ASP A 1 68 ? 13.926 -3.425 13.734 1.00 54.16 68 ASP A O 1
ATOM 445 N N . ALA A 1 69 ? 12.160 -2.107 14.117 1.00 56.38 69 ALA A N 1
ATOM 446 C CA . ALA A 1 69 ? 11.297 -3.157 14.663 1.00 56.38 69 ALA A CA 1
ATOM 447 C C . ALA A 1 69 ? 9.897 -3.222 14.026 1.00 56.38 69 ALA A C 1
ATOM 449 O O . ALA A 1 69 ? 8.988 -3.805 14.618 1.00 56.38 69 ALA A O 1
ATOM 450 N N . LEU A 1 70 ? 9.686 -2.619 12.850 1.00 75.44 70 LEU A N 1
ATOM 451 C CA . LEU A 1 70 ? 8.423 -2.815 12.135 1.00 75.44 70 LEU A CA 1
ATOM 452 C C . LEU A 1 70 ? 8.429 -4.183 11.454 1.00 75.44 70 LEU A C 1
ATOM 454 O O . LEU A 1 70 ? 8.875 -4.342 10.321 1.00 75.44 70 LEU A O 1
ATOM 458 N N . GLU A 1 71 ? 7.936 -5.172 12.191 1.00 90.69 71 GLU A N 1
ATOM 459 C CA . GLU A 1 71 ? 7.553 -6.467 11.649 1.00 90.69 71 GLU A CA 1
ATOM 460 C C . GLU A 1 71 ? 6.492 -6.269 10.554 1.00 90.69 71 GLU A C 1
ATOM 462 O O . GLU A 1 71 ? 5.494 -5.578 10.766 1.00 90.69 71 GLU A O 1
ATOM 467 N N . ILE A 1 72 ? 6.732 -6.847 9.372 1.00 95.31 72 ILE A N 1
ATOM 468 C CA . ILE A 1 72 ? 5.735 -6.914 8.297 1.00 95.31 72 ILE A CA 1
ATOM 469 C C . ILE A 1 72 ? 4.847 -8.140 8.506 1.00 95.31 72 ILE A C 1
ATOM 471 O O . ILE A 1 72 ? 5.332 -9.247 8.746 1.00 95.31 72 ILE A O 1
ATOM 475 N N . HIS A 1 73 ? 3.540 -7.968 8.365 1.00 97.31 73 HIS A N 1
ATOM 476 C CA . HIS A 1 73 ? 2.555 -8.999 8.659 1.00 97.31 73 HIS A CA 1
ATOM 477 C C . HIS A 1 73 ? 2.025 -9.587 7.354 1.00 97.31 73 HIS A C 1
ATOM 479 O O . HIS A 1 73 ? 1.133 -9.035 6.722 1.00 97.31 73 HIS A O 1
ATOM 485 N N . LEU A 1 74 ? 2.561 -10.723 6.912 1.00 95.94 74 LEU A N 1
ATOM 486 C CA . LEU A 1 74 ? 2.147 -11.337 5.644 1.00 95.94 74 LEU A CA 1
ATOM 487 C C . LEU A 1 74 ? 0.956 -12.290 5.819 1.00 95.94 74 LEU A C 1
ATOM 489 O O . LEU A 1 74 ? 0.844 -12.989 6.828 1.00 95.94 74 LEU A O 1
ATOM 493 N N . GLY A 1 75 ? 0.096 -12.365 4.799 1.00 93.12 75 GLY A N 1
ATOM 494 C CA . GLY A 1 75 ? -1.022 -13.311 4.746 1.00 93.12 75 GLY A CA 1
ATOM 495 C C . GLY A 1 75 ? -1.933 -13.240 5.976 1.00 93.12 75 GLY A C 1
ATOM 496 O O . GLY A 1 75 ? -2.507 -12.199 6.274 1.00 93.12 75 GLY A O 1
ATOM 497 N N . GLU A 1 76 ? -2.069 -14.351 6.700 1.00 94.00 76 GLU A N 1
ATOM 498 C CA . GLU A 1 76 ? -2.961 -14.446 7.865 1.00 94.00 76 GLU A CA 1
ATOM 499 C C . GLU A 1 76 ? -2.541 -13.570 9.052 1.00 94.00 76 GLU A C 1
ATOM 501 O O . GLU A 1 76 ? -3.401 -13.088 9.792 1.00 94.00 76 GLU A O 1
ATOM 506 N N . ALA A 1 77 ? -1.240 -13.301 9.211 1.00 96.88 77 ALA A N 1
ATOM 507 C CA . ALA A 1 77 ? -0.753 -12.424 10.275 1.00 96.88 77 ALA A CA 1
ATOM 508 C C . ALA A 1 77 ? -1.280 -10.988 10.111 1.00 96.88 77 ALA A C 1
ATOM 510 O O . ALA A 1 77 ? -1.537 -10.315 11.111 1.00 96.88 77 ALA A O 1
ATOM 511 N N . TRP A 1 78 ? -1.513 -10.546 8.863 1.00 97.44 78 TRP A N 1
ATOM 512 C CA . TRP A 1 78 ? -2.106 -9.237 8.578 1.00 97.44 78 TRP A CA 1
ATOM 513 C C . TRP A 1 78 ? -3.464 -9.085 9.248 1.00 97.44 78 TRP A C 1
ATOM 515 O O . TRP A 1 78 ? -3.728 -8.053 9.849 1.00 97.44 78 TRP A O 1
ATOM 525 N N . TYR A 1 79 ? -4.331 -10.097 9.173 1.00 98.00 79 TYR A N 1
ATOM 526 C CA . TYR A 1 79 ? -5.699 -9.956 9.669 1.00 98.00 79 TYR A CA 1
ATOM 527 C C . TYR A 1 79 ? -5.762 -9.846 11.187 1.00 98.00 79 TYR A C 1
ATOM 529 O O . TYR A 1 79 ? -6.567 -9.068 11.684 1.00 98.00 79 TYR A O 1
ATOM 537 N N . ALA A 1 80 ? -4.908 -10.568 11.918 1.00 97.06 80 ALA A N 1
ATOM 538 C CA . ALA A 1 80 ? -4.827 -10.444 13.372 1.00 97.06 80 ALA A CA 1
ATOM 539 C C . ALA A 1 80 ? -4.325 -9.052 13.782 1.00 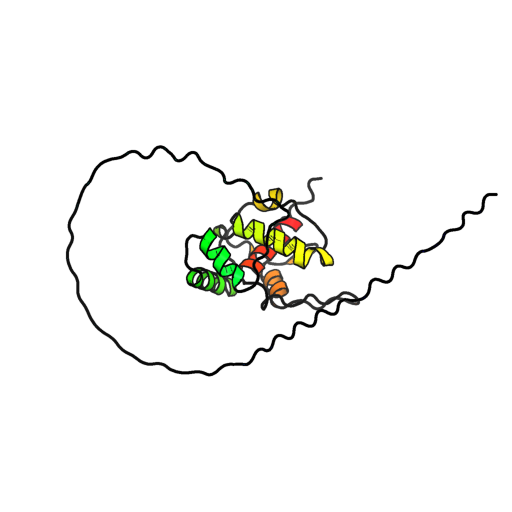97.06 80 ALA A C 1
ATOM 541 O O . ALA A 1 80 ? -4.959 -8.384 14.597 1.00 97.06 80 ALA A O 1
ATOM 542 N N . TYR A 1 81 ? -3.238 -8.591 13.156 1.00 96.62 81 TYR A N 1
ATOM 543 C CA . TYR A 1 81 ? -2.703 -7.250 13.378 1.00 96.62 81 TYR A CA 1
ATOM 544 C C . TYR A 1 81 ? -3.747 -6.178 13.045 1.00 96.62 81 TYR A C 1
ATOM 546 O O . TYR A 1 81 ? -4.049 -5.303 13.856 1.00 96.62 81 TYR A O 1
ATOM 554 N N . ARG A 1 82 ? -4.359 -6.269 11.864 1.00 97.06 82 ARG A N 1
ATOM 555 C CA . ARG A 1 82 ? -5.325 -5.293 11.363 1.00 97.06 82 ARG A CA 1
ATOM 556 C C . ARG A 1 82 ? -6.600 -5.233 12.197 1.00 97.06 82 ARG A C 1
ATOM 558 O O . ARG A 1 82 ? -7.141 -4.152 12.410 1.00 97.06 82 ARG A O 1
ATOM 565 N N . ALA A 1 83 ? -7.073 -6.385 12.661 1.00 97.31 83 ALA A N 1
ATOM 566 C CA . ALA A 1 83 ? -8.228 -6.498 13.540 1.00 97.31 83 ALA A CA 1
ATOM 567 C C . ALA A 1 83 ? -8.012 -5.757 14.865 1.00 97.31 83 ALA A C 1
ATOM 569 O O . ALA A 1 83 ? -8.876 -4.973 15.255 1.00 97.31 83 ALA A O 1
ATOM 570 N N . ASP A 1 84 ? -6.841 -5.930 15.489 1.00 96.12 84 ASP A N 1
ATOM 571 C CA . ASP A 1 84 ? -6.460 -5.225 16.720 1.00 96.12 84 ASP A CA 1
ATOM 572 C C . ASP A 1 84 ? -6.492 -3.700 16.531 1.00 96.12 84 ASP A C 1
ATOM 574 O O . ASP A 1 84 ? -7.189 -2.991 17.257 1.00 96.12 84 ASP A O 1
ATOM 578 N N . GLY A 1 85 ? -5.851 -3.198 15.470 1.00 93.88 85 GLY A N 1
ATOM 579 C CA . GLY A 1 85 ? -5.810 -1.760 15.176 1.00 93.88 85 GLY A CA 1
ATOM 580 C C . GLY A 1 85 ? -7.172 -1.135 14.844 1.00 93.88 85 GLY A C 1
ATOM 581 O O . GLY A 1 85 ? -7.356 0.069 15.022 1.00 93.88 85 GLY A O 1
ATOM 582 N N . LEU A 1 86 ? -8.131 -1.938 14.377 1.00 95.12 86 LEU A N 1
ATOM 583 C CA . LEU A 1 86 ? -9.496 -1.505 14.065 1.00 95.12 86 LEU A CA 1
ATOM 584 C C . LEU A 1 86 ? -10.499 -1.759 15.201 1.00 95.12 86 LEU A C 1
ATOM 586 O O . LEU A 1 86 ? -11.624 -1.266 15.118 1.00 95.12 86 LEU A O 1
ATOM 590 N N . GLY A 1 87 ? -10.131 -2.528 16.230 1.00 96.19 87 GLY A N 1
ATOM 591 C CA . GLY A 1 87 ? -11.059 -2.973 17.270 1.00 96.19 87 GLY A CA 1
ATOM 592 C C . GLY A 1 87 ? -12.177 -3.884 16.744 1.00 96.19 87 GLY A C 1
ATOM 593 O O . GLY A 1 87 ? -13.306 -3.800 17.224 1.00 96.19 87 GLY A O 1
ATOM 594 N N . ILE A 1 88 ? -11.884 -4.720 15.743 1.00 97.69 88 ILE A N 1
ATOM 595 C CA . ILE A 1 88 ? -12.822 -5.691 15.144 1.00 97.69 88 ILE A CA 1
ATOM 596 C C . ILE A 1 88 ? -12.259 -7.112 15.246 1.00 97.69 88 ILE A C 1
ATOM 598 O O . ILE A 1 88 ? -11.129 -7.311 15.680 1.00 97.69 88 ILE A O 1
ATOM 602 N N . SER A 1 89 ? -13.023 -8.123 14.836 1.00 98.19 89 SER A N 1
ATOM 603 C CA . SER A 1 89 ? -12.514 -9.495 14.721 1.00 98.19 89 SER A CA 1
ATOM 604 C C . SER A 1 89 ? -11.664 -9.709 13.458 1.00 98.19 89 SER A C 1
ATOM 606 O O . SER A 1 89 ? -11.824 -9.027 12.442 1.00 98.19 89 SER A O 1
ATOM 608 N N . ALA A 1 90 ? -10.783 -10.716 13.481 1.00 97.94 90 ALA A N 1
ATOM 609 C CA . ALA A 1 90 ? -9.993 -11.109 12.307 1.00 97.94 90 ALA A CA 1
ATOM 610 C C . ALA A 1 90 ? -10.874 -11.523 11.113 1.00 97.94 90 ALA A C 1
ATOM 612 O O . ALA A 1 90 ? -10.546 -11.218 9.967 1.00 97.94 90 ALA A O 1
ATOM 613 N N . ASP A 1 91 ? -12.022 -12.159 11.364 1.00 98.12 91 ASP A N 1
ATOM 614 C CA . ASP A 1 91 ? -12.965 -12.529 10.305 1.00 98.12 91 ASP A CA 1
ATOM 615 C C . ASP A 1 91 ? -13.656 -11.307 9.687 1.00 98.12 91 ASP A C 1
ATOM 617 O O . ASP A 1 91 ? -13.821 -11.245 8.466 1.00 98.12 91 ASP A O 1
ATOM 621 N N . GLU A 1 92 ? -13.989 -10.288 10.483 1.00 97.75 92 GLU A N 1
ATOM 622 C CA . GLU A 1 92 ? -14.473 -9.008 9.952 1.00 97.75 92 GLU A CA 1
ATOM 623 C C . GLU A 1 92 ? -13.393 -8.297 9.126 1.00 97.75 92 GLU A C 1
ATOM 625 O O . GLU A 1 92 ? -13.696 -7.756 8.058 1.00 97.75 92 GLU A O 1
ATOM 630 N N . ALA A 1 93 ? -12.127 -8.342 9.557 1.00 97.38 93 ALA A N 1
ATOM 631 C CA . ALA A 1 93 ? -11.005 -7.812 8.782 1.00 97.38 93 ALA A CA 1
ATOM 632 C C . ALA A 1 93 ? -10.852 -8.532 7.427 1.00 97.38 93 ALA A C 1
ATOM 634 O O . ALA A 1 93 ? -10.728 -7.872 6.393 1.00 97.38 93 ALA A O 1
ATOM 635 N N . ARG A 1 94 ? -10.964 -9.869 7.391 1.00 97.19 94 ARG A N 1
ATOM 636 C CA . ARG A 1 94 ? -10.997 -10.652 6.137 1.00 97.19 94 ARG A CA 1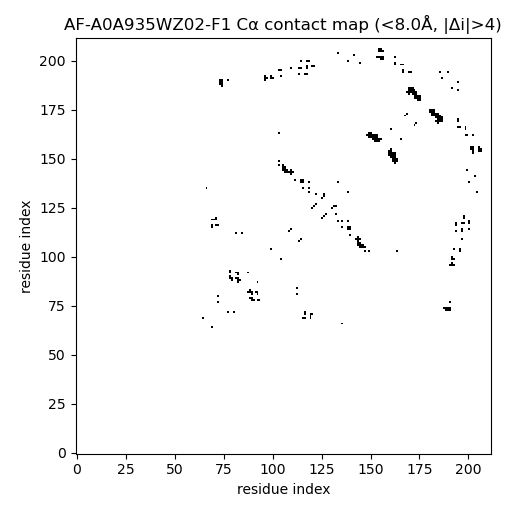
ATOM 637 C C . ARG A 1 94 ? -12.185 -10.273 5.251 1.00 97.19 94 ARG A C 1
ATOM 639 O O . ARG A 1 94 ? -12.041 -10.142 4.034 1.00 97.19 94 ARG A O 1
ATOM 646 N N . GLY A 1 95 ? -13.364 -10.092 5.848 1.00 96.00 95 GLY A N 1
ATOM 647 C CA . GLY A 1 95 ? -14.570 -9.664 5.139 1.00 96.00 95 GLY A CA 1
ATOM 648 C C . GLY A 1 95 ? -14.387 -8.306 4.456 1.00 96.00 95 GLY A C 1
ATOM 649 O O . GLY A 1 95 ? -14.753 -8.146 3.289 1.00 96.00 95 GLY A O 1
ATOM 650 N N . ARG A 1 96 ? -13.754 -7.355 5.152 1.00 94.88 96 ARG A N 1
ATOM 651 C CA . ARG A 1 96 ? -13.376 -6.044 4.602 1.00 94.88 96 ARG A CA 1
ATOM 652 C C . ARG A 1 96 ? -12.362 -6.167 3.469 1.00 94.88 96 ARG A C 1
ATOM 654 O O . ARG A 1 96 ? -12.585 -5.576 2.418 1.00 94.88 96 ARG A O 1
ATOM 661 N N . ASP A 1 97 ? -11.303 -6.960 3.644 1.00 95.94 97 ASP A N 1
ATOM 662 C CA . ASP A 1 97 ? -10.290 -7.177 2.602 1.00 95.94 97 ASP A CA 1
ATOM 663 C C . ASP A 1 97 ? -10.913 -7.703 1.308 1.00 95.94 97 ASP A C 1
ATOM 665 O O . ASP A 1 97 ? -10.660 -7.174 0.227 1.00 95.94 97 ASP A O 1
ATOM 669 N N . LYS A 1 98 ? -11.804 -8.694 1.415 1.00 95.31 98 LYS A N 1
ATOM 670 C CA . LYS A 1 98 ? -12.503 -9.269 0.261 1.00 95.31 98 LYS A CA 1
ATOM 671 C C . LYS A 1 98 ? -13.299 -8.222 -0.524 1.00 95.31 98 LYS A C 1
ATOM 673 O O . LYS A 1 98 ? -13.367 -8.306 -1.751 1.00 95.31 98 LYS A O 1
ATOM 678 N N . ALA A 1 99 ? -13.865 -7.215 0.145 1.00 93.56 99 ALA A N 1
ATOM 679 C CA . ALA A 1 99 ? -14.570 -6.122 -0.526 1.00 93.56 99 ALA A CA 1
ATOM 680 C C . ALA A 1 99 ? -13.639 -5.258 -1.402 1.00 93.56 99 ALA A C 1
ATOM 682 O O . ALA A 1 99 ? -14.108 -4.632 -2.356 1.00 93.56 99 ALA A O 1
ATOM 683 N N . PHE A 1 100 ? -12.327 -5.268 -1.142 1.00 93.44 100 PHE A N 1
ATOM 684 C CA . PHE A 1 100 ? -11.344 -4.491 -1.896 1.00 93.44 100 PHE A CA 1
ATOM 685 C C . PHE A 1 100 ? -10.926 -5.108 -3.237 1.00 93.44 100 PHE A C 1
ATOM 687 O O . PHE A 1 100 ? -10.178 -4.487 -3.990 1.00 93.44 100 PHE A O 1
ATOM 694 N N . GLU A 1 101 ? -11.413 -6.304 -3.584 1.00 86.81 101 GLU A N 1
ATOM 695 C CA . GLU A 1 101 ? -11.134 -6.917 -4.891 1.00 86.81 101 GLU A CA 1
ATOM 696 C C . GLU A 1 101 ? -11.817 -6.166 -6.036 1.00 86.81 101 GLU A C 1
ATOM 698 O O . GLU A 1 101 ? -11.222 -5.920 -7.082 1.00 86.81 101 GLU A O 1
ATOM 703 N N . ALA A 1 102 ? -13.079 -5.792 -5.822 1.00 71.38 102 ALA A N 1
ATOM 704 C CA . ALA A 1 102 ? -13.922 -5.168 -6.836 1.00 71.38 102 ALA A CA 1
ATOM 705 C C . ALA A 1 102 ? -13.907 -3.634 -6.757 1.00 71.38 102 ALA A C 1
ATOM 707 O O . ALA A 1 102 ? -14.261 -2.951 -7.723 1.00 71.38 102 ALA A O 1
ATOM 708 N N . VAL A 1 103 ? -13.538 -3.080 -5.599 1.00 87.94 103 VAL A N 1
ATOM 709 C CA . VAL A 1 103 ? -13.685 -1.655 -5.304 1.00 87.94 103 VAL A CA 1
ATOM 710 C C . VAL A 1 103 ? -12.454 -1.165 -4.544 1.00 87.94 103 VAL A C 1
ATOM 712 O O . VAL A 1 103 ? -12.144 -1.715 -3.492 1.00 87.94 103 VAL A O 1
ATOM 715 N N . PRO A 1 104 ? -11.756 -0.124 -5.030 1.00 90.50 104 PRO A N 1
ATOM 716 C CA . PRO A 1 104 ? -10.682 0.490 -4.264 1.00 90.50 104 PRO A CA 1
ATOM 717 C C . PRO A 1 104 ? -11.181 0.935 -2.885 1.00 90.50 104 PRO A C 1
ATOM 719 O O . PRO A 1 104 ? -12.307 1.433 -2.788 1.00 90.50 104 PRO A O 1
ATOM 722 N N . PRO A 1 105 ? -10.363 0.798 -1.834 1.00 91.31 105 PRO A N 1
ATOM 723 C CA . PRO A 1 105 ? -10.776 1.175 -0.497 1.00 91.31 105 PRO A CA 1
ATOM 724 C C . PRO A 1 105 ? -11.120 2.676 -0.422 1.00 91.31 105 PRO A C 1
ATOM 726 O O . PRO A 1 105 ? -10.471 3.495 -1.092 1.00 91.31 105 PRO A O 1
ATOM 729 N N . PRO A 1 106 ? -12.137 3.055 0.378 1.00 89.06 106 PRO A N 1
ATOM 730 C CA . PRO A 1 106 ? -12.490 4.456 0.595 1.00 89.06 106 PRO A CA 1
ATOM 731 C C . PRO A 1 106 ? -11.352 5.173 1.320 1.00 89.06 106 PRO A C 1
ATOM 733 O O . PRO A 1 106 ? -10.570 4.523 2.008 1.00 89.06 106 PRO A O 1
ATOM 736 N N . GLY A 1 107 ? -11.288 6.505 1.240 1.00 81.81 107 GLY A N 1
ATOM 737 C CA . GLY A 1 107 ? -10.165 7.283 1.783 1.00 81.81 107 GLY A CA 1
ATOM 738 C C . GLY A 1 107 ? -9.743 6.913 3.211 1.00 81.81 107 GLY A C 1
ATOM 739 O O . GLY A 1 107 ? -8.556 6.771 3.491 1.00 81.81 107 GLY A O 1
ATOM 740 N N . ALA A 1 108 ? -10.713 6.650 4.089 1.00 85.88 108 ALA A N 1
ATOM 741 C CA . ALA A 1 108 ? -10.491 6.304 5.495 1.00 85.88 108 ALA A CA 1
ATOM 742 C C . ALA A 1 108 ? -9.713 4.993 5.747 1.00 85.88 108 ALA A C 1
ATOM 744 O O . ALA A 1 108 ? -9.424 4.690 6.899 1.00 85.88 108 ALA A O 1
ATOM 745 N N . PHE A 1 109 ? -9.369 4.206 4.720 1.00 93.75 109 PHE A N 1
ATOM 746 C CA . PHE A 1 109 ? -8.534 3.011 4.900 1.00 93.75 109 PHE A CA 1
ATOM 747 C C . PHE A 1 109 ? -7.081 3.336 5.259 1.00 93.75 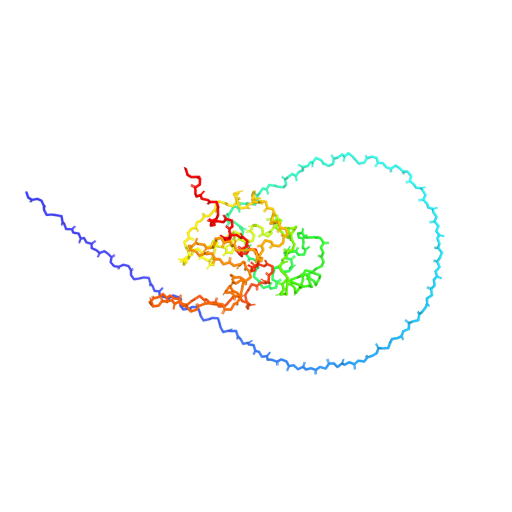109 PHE A C 1
ATOM 749 O O . PHE A 1 109 ? -6.406 2.515 5.872 1.00 93.75 109 PHE A O 1
ATOM 756 N N . TRP A 1 110 ? -6.593 4.512 4.852 1.00 96.69 110 TRP A N 1
ATOM 757 C CA . TRP A 1 110 ? -5.217 4.923 5.093 1.00 96.69 110 TRP A CA 1
ATOM 758 C C . TRP A 1 110 ? -5.077 5.519 6.493 1.00 96.69 110 TRP A C 1
ATOM 760 O O . TRP A 1 110 ? -5.158 6.733 6.691 1.00 96.69 110 TRP A O 1
ATOM 770 N N . ASP A 1 111 ? -4.885 4.641 7.468 1.00 95.81 111 ASP A N 1
ATOM 771 C CA . ASP A 1 111 ? -4.544 5.002 8.839 1.00 95.81 111 ASP A CA 1
ATOM 772 C C . ASP A 1 111 ? -3.061 4.737 9.142 1.00 95.81 111 ASP A C 1
ATOM 774 O O . ASP A 1 111 ? -2.277 4.310 8.290 1.00 95.81 111 ASP A O 1
ATOM 778 N N . ARG A 1 112 ? -2.659 5.009 10.388 1.00 95.06 112 ARG A N 1
ATOM 779 C CA . ARG A 1 112 ? -1.273 4.854 10.841 1.00 95.06 112 ARG A CA 1
ATOM 780 C C . ARG A 1 112 ? -0.763 3.416 10.701 1.00 95.06 112 ARG A C 1
ATOM 782 O O . ARG A 1 112 ? 0.420 3.233 10.422 1.00 95.06 112 ARG A O 1
ATOM 789 N N . GLN A 1 113 ? -1.630 2.423 10.893 1.00 95.88 113 GLN A N 1
ATOM 790 C CA . GLN A 1 113 ? -1.276 1.010 10.813 1.00 95.88 113 GLN A CA 1
ATOM 791 C C . GLN A 1 113 ? -0.995 0.615 9.363 1.00 95.88 113 GLN A C 1
ATOM 793 O O . GLN A 1 113 ? 0.073 0.092 9.054 1.00 95.88 113 GLN A O 1
ATOM 798 N N . VAL A 1 114 ? -1.917 0.957 8.459 1.00 97.50 114 VAL A N 1
ATOM 799 C CA . VAL A 1 114 ? -1.766 0.705 7.020 1.00 97.50 114 VAL A CA 1
ATOM 800 C C . VAL A 1 114 ? -0.560 1.451 6.447 1.00 97.50 114 VAL A C 1
ATOM 802 O O . VAL A 1 114 ? 0.181 0.891 5.641 1.00 97.50 114 VAL A O 1
ATOM 805 N N . ALA A 1 115 ? -0.319 2.689 6.885 1.00 97.38 115 ALA A N 1
ATOM 806 C CA . ALA A 1 115 ? 0.831 3.480 6.458 1.00 97.38 115 ALA A CA 1
ATOM 807 C C . ALA A 1 115 ? 2.172 2.880 6.916 1.00 97.38 115 ALA A C 1
ATOM 809 O O . ALA A 1 115 ? 3.124 2.832 6.133 1.00 97.38 115 ALA A O 1
ATOM 810 N N . GLY A 1 116 ? 2.250 2.412 8.167 1.00 96.50 116 GLY A N 1
ATOM 811 C CA . GLY A 1 116 ? 3.433 1.733 8.702 1.00 96.50 116 GLY A CA 1
ATOM 812 C C . GLY A 1 116 ? 3.720 0.419 7.980 1.00 96.50 116 GLY A C 1
ATOM 813 O O . GLY A 1 116 ? 4.847 0.198 7.536 1.00 96.50 116 GLY A O 1
ATOM 814 N N . GLU A 1 117 ? 2.686 -0.397 7.775 1.00 97.56 117 GLU A N 1
ATOM 815 C CA . GLU A 1 117 ? 2.790 -1.653 7.030 1.00 97.56 117 GLU A CA 1
ATOM 816 C C . GLU A 1 117 ? 3.247 -1.407 5.584 1.00 97.56 117 GLU A C 1
ATOM 818 O O . GLU A 1 117 ? 4.183 -2.044 5.112 1.00 97.56 117 GLU A O 1
ATOM 823 N N . ALA A 1 118 ? 2.648 -0.437 4.884 1.00 98.00 118 ALA A N 1
ATOM 824 C CA . ALA A 1 118 ? 3.038 -0.078 3.521 1.00 98.00 118 ALA A CA 1
ATOM 825 C C . ALA A 1 118 ? 4.516 0.338 3.435 1.00 98.00 118 ALA A C 1
ATOM 827 O O . ALA A 1 118 ? 5.223 -0.055 2.507 1.00 98.00 118 ALA A O 1
ATOM 828 N N . TRP A 1 119 ? 5.007 1.113 4.406 1.00 97.50 119 TRP A N 1
ATOM 829 C CA . TRP A 1 119 ? 6.422 1.475 4.476 1.00 97.50 119 TRP A CA 1
ATOM 830 C C . TRP A 1 119 ? 7.330 0.252 4.675 1.00 97.50 119 TRP A C 1
ATOM 832 O O . TRP A 1 119 ? 8.347 0.140 3.983 1.00 97.50 119 TRP A O 1
ATOM 842 N N . GLY A 1 120 ? 6.955 -0.667 5.570 1.00 96.19 120 GLY A N 1
ATOM 843 C CA . GLY A 1 120 ? 7.686 -1.915 5.802 1.00 96.19 120 GLY A CA 1
ATOM 844 C C . GLY A 1 120 ? 7.721 -2.792 4.549 1.00 96.19 120 GLY A C 1
ATOM 845 O O . GLY A 1 120 ? 8.794 -3.166 4.082 1.00 96.19 120 GLY A O 1
ATOM 846 N N . LEU A 1 121 ? 6.563 -3.024 3.923 1.00 97.12 121 LEU A N 1
ATOM 847 C CA . LEU A 1 121 ? 6.443 -3.784 2.675 1.00 97.12 121 LEU A CA 1
ATOM 848 C C . LEU A 1 121 ? 7.286 -3.179 1.545 1.00 97.12 121 LEU A C 1
ATOM 850 O O . LEU A 1 121 ? 7.956 -3.914 0.815 1.00 97.12 121 LEU A O 1
ATOM 854 N N . TRP A 1 122 ? 7.298 -1.849 1.397 1.00 97.06 122 TRP A N 1
ATOM 855 C CA . TRP A 1 122 ? 8.157 -1.198 0.408 1.00 97.06 122 TRP A CA 1
ATOM 856 C C . TRP A 1 122 ? 9.631 -1.475 0.683 1.00 97.06 122 TRP A C 1
ATOM 858 O O . TRP A 1 122 ? 10.359 -1.897 -0.218 1.00 97.06 122 TRP A O 1
ATOM 868 N N . THR A 1 123 ? 10.060 -1.227 1.920 1.00 95.25 123 THR A N 1
ATOM 869 C CA . THR A 1 123 ? 11.460 -1.319 2.338 1.00 95.25 123 THR A CA 1
ATOM 870 C C . THR A 1 123 ? 11.987 -2.737 2.156 1.00 95.25 123 THR A C 1
ATOM 872 O O . THR A 1 123 ? 13.006 -2.914 1.490 1.00 95.25 123 THR A O 1
ATOM 875 N N . GLU A 1 124 ? 11.242 -3.735 2.628 1.00 94.94 124 GLU A N 1
ATOM 876 C CA . GLU A 1 124 ? 11.662 -5.136 2.622 1.00 94.94 124 GLU A CA 1
ATOM 877 C C . GLU A 1 124 ? 11.501 -5.812 1.253 1.00 94.94 124 GLU A C 1
ATOM 879 O O . GLU A 1 124 ? 12.372 -6.575 0.829 1.00 94.94 124 GLU A O 1
ATOM 884 N N . LEU A 1 125 ? 10.401 -5.545 0.536 1.00 95.06 125 LEU A N 1
ATOM 885 C CA . LEU A 1 125 ? 10.013 -6.350 -0.631 1.00 95.06 125 LEU A CA 1
ATOM 886 C C . LEU A 1 125 ? 10.199 -5.642 -1.976 1.00 95.06 125 LEU A C 1
ATOM 888 O O . LEU A 1 125 ? 10.456 -6.305 -2.980 1.00 95.06 125 LEU A O 1
ATOM 892 N N . CYS A 1 126 ? 10.048 -4.316 -2.030 1.00 95.81 126 CYS A N 1
ATOM 893 C CA . CYS A 1 126 ? 9.933 -3.593 -3.305 1.00 95.81 126 CYS A CA 1
ATOM 894 C C . CYS A 1 126 ? 11.172 -2.750 -3.638 1.00 95.81 126 CYS A C 1
ATOM 896 O O . CYS A 1 126 ? 11.566 -2.643 -4.805 1.00 95.81 126 CYS A O 1
ATOM 898 N N . SER A 1 127 ? 11.800 -2.156 -2.622 1.00 95.19 127 SER A N 1
ATOM 899 C CA . SER A 1 127 ? 12.859 -1.152 -2.773 1.00 95.19 127 SER A CA 1
ATOM 900 C C . SER A 1 127 ? 14.117 -1.698 -3.457 1.00 95.19 127 SER A C 1
ATOM 902 O O . SER A 1 127 ? 14.796 -0.965 -4.174 1.00 95.19 127 SER A O 1
ATOM 904 N N . GLN A 1 128 ? 14.400 -2.997 -3.320 1.00 92.69 128 GLN A N 1
ATOM 905 C CA . GLN A 1 128 ? 15.587 -3.629 -3.905 1.00 92.69 128 GLN A CA 1
ATOM 906 C C . GLN A 1 128 ? 15.601 -3.557 -5.440 1.00 92.69 128 GLN A C 1
ATOM 908 O O . GLN A 1 128 ? 16.665 -3.417 -6.041 1.00 92.69 128 GLN A O 1
ATOM 913 N N . CYS A 1 129 ? 14.430 -3.626 -6.083 1.00 93.50 129 CYS A N 1
ATOM 914 C CA . CYS A 1 129 ? 14.308 -3.565 -7.543 1.00 93.50 129 CYS A CA 1
ATOM 915 C C . CYS A 1 129 ? 13.800 -2.210 -8.045 1.00 93.50 129 CYS A C 1
ATOM 917 O O . CYS A 1 129 ? 14.200 -1.767 -9.120 1.00 93.50 129 CYS A O 1
ATOM 919 N N . HIS A 1 130 ? 12.918 -1.551 -7.289 1.00 92.50 130 HIS A N 1
ATOM 920 C CA . HIS A 1 130 ? 12.320 -0.277 -7.694 1.00 92.50 130 HIS A CA 1
ATOM 921 C C . HIS A 1 130 ? 13.102 0.950 -7.208 1.00 92.50 130 HIS A C 1
ATOM 923 O O . HIS A 1 130 ? 12.852 2.059 -7.685 1.00 92.50 130 HIS A O 1
ATOM 929 N N . GLY A 1 131 ? 14.071 0.757 -6.308 1.00 92.06 131 GLY A N 1
ATOM 930 C CA . GLY A 1 131 ? 14.807 1.832 -5.658 1.00 92.06 131 GLY A CA 1
ATOM 931 C C . GLY A 1 131 ? 13.909 2.680 -4.763 1.00 92.06 131 GLY A C 1
ATOM 932 O O . GLY A 1 131 ? 12.773 2.323 -4.470 1.00 92.06 131 GLY A O 1
ATOM 933 N N . GLY A 1 132 ? 14.429 3.835 -4.350 1.00 88.94 132 GLY A N 1
ATOM 934 C CA . GLY A 1 132 ? 13.687 4.807 -3.556 1.00 88.94 132 GLY A CA 1
ATOM 935 C C . GLY A 1 132 ? 13.491 4.385 -2.100 1.00 88.94 132 GLY A C 1
ATOM 936 O O . GLY A 1 132 ? 13.178 3.244 -1.769 1.00 88.94 132 GLY A O 1
ATOM 937 N N . SER A 1 133 ? 13.638 5.350 -1.206 1.00 88.94 133 SER A N 1
ATOM 938 C CA . SER A 1 133 ? 13.256 5.201 0.191 1.00 88.94 133 SER A CA 1
ATOM 939 C C . SER A 1 133 ? 12.458 6.421 0.624 1.00 88.94 133 SER A C 1
ATOM 941 O O . SER A 1 133 ? 12.539 7.510 0.040 1.00 88.94 133 SER A O 1
ATOM 943 N N . ARG A 1 134 ? 11.629 6.222 1.641 1.00 91.75 134 ARG A N 1
ATOM 944 C CA . ARG A 1 134 ? 10.896 7.287 2.317 1.00 91.75 134 ARG A CA 1
ATOM 945 C C . ARG A 1 134 ? 11.132 7.117 3.805 1.00 91.75 134 ARG A C 1
ATOM 947 O O . ARG A 1 134 ? 11.255 5.995 4.290 1.00 91.75 134 ARG A O 1
ATOM 954 N N . ARG A 1 135 ? 11.223 8.225 4.536 1.00 94.00 135 ARG A N 1
ATOM 955 C CA . ARG A 1 135 ? 11.251 8.161 5.999 1.00 94.00 135 ARG A CA 1
ATOM 956 C C . ARG A 1 135 ? 9.867 7.733 6.472 1.00 94.00 135 ARG A C 1
ATOM 958 O O . ARG A 1 135 ? 8.879 8.282 5.990 1.00 94.00 135 ARG A O 1
ATOM 965 N N . LEU A 1 136 ? 9.798 6.811 7.430 1.00 94.06 136 LEU A N 1
ATOM 966 C CA . LEU A 1 136 ? 8.529 6.373 8.016 1.00 94.06 136 LEU A CA 1
ATOM 967 C C . LEU A 1 136 ? 7.681 7.570 8.470 1.00 94.06 136 LEU A C 1
ATOM 969 O O . LEU A 1 136 ? 6.503 7.646 8.149 1.00 94.06 136 LEU A O 1
ATOM 973 N N . THR A 1 137 ? 8.293 8.558 9.129 1.00 94.88 137 THR A N 1
ATOM 974 C CA . THR A 1 137 ? 7.602 9.779 9.578 1.00 94.88 137 THR A CA 1
ATOM 975 C C . THR A 1 137 ? 6.918 10.546 8.445 1.00 94.88 137 THR A C 1
ATOM 977 O O . THR A 1 137 ? 5.846 11.098 8.660 1.00 94.88 137 THR A O 1
ATOM 980 N N . THR A 1 138 ? 7.489 10.546 7.237 1.00 95.25 138 THR A N 1
ATOM 981 C CA . THR A 1 138 ? 6.874 11.147 6.043 1.00 95.25 138 THR A CA 1
ATOM 982 C C . THR A 1 138 ? 5.676 10.340 5.553 1.00 95.25 138 THR A C 1
ATOM 984 O O . THR A 1 138 ? 4.663 10.913 5.170 1.00 95.25 138 THR A O 1
ATOM 987 N N . VAL A 1 139 ? 5.773 9.010 5.569 1.00 96.12 139 VAL A N 1
ATOM 988 C CA . VAL A 1 139 ? 4.686 8.124 5.121 1.00 96.12 139 VAL A CA 1
ATOM 989 C C . VAL A 1 139 ? 3.500 8.205 6.078 1.00 96.12 139 VAL A C 1
ATOM 991 O O . VAL A 1 139 ? 2.358 8.328 5.644 1.00 96.12 139 VAL A O 1
ATOM 994 N N . LEU A 1 140 ? 3.779 8.231 7.384 1.00 95.50 140 LEU A N 1
ATOM 995 C CA . LEU A 1 140 ? 2.768 8.414 8.425 1.00 95.50 140 LEU A CA 1
ATOM 996 C C . LEU A 1 140 ? 2.078 9.785 8.357 1.00 95.50 140 LEU A C 1
ATOM 998 O O . LEU A 1 140 ? 0.977 9.924 8.880 1.00 95.50 140 LEU A O 1
ATOM 1002 N N . SER A 1 141 ? 2.703 10.794 7.737 1.00 95.88 141 SER A N 1
ATOM 1003 C CA . SER A 1 141 ? 2.104 12.123 7.568 1.00 95.88 141 SER A CA 1
ATOM 1004 C C . SER A 1 141 ? 1.322 12.286 6.264 1.00 95.88 141 SER A C 1
ATOM 1006 O O . SER A 1 141 ? 0.780 13.365 6.020 1.00 95.88 141 SER A O 1
ATOM 1008 N N . TRP A 1 142 ? 1.293 11.280 5.385 1.00 95.62 142 TRP A N 1
ATOM 1009 C CA . TRP A 1 142 ? 0.506 11.375 4.159 1.00 95.62 142 TRP A CA 1
ATOM 1010 C C . TRP A 1 142 ? -0.991 11.417 4.470 1.00 95.62 142 TRP A C 1
ATOM 1012 O O . TRP A 1 142 ? -1.462 10.668 5.328 1.00 95.62 142 TRP A O 1
ATOM 1022 N N . PRO A 1 143 ? -1.756 12.273 3.769 1.00 95.56 143 PRO A N 1
ATOM 1023 C CA . PRO A 1 143 ? -3.193 12.334 3.965 1.00 95.56 143 PRO A CA 1
ATOM 1024 C C . PRO A 1 143 ? -3.837 11.021 3.522 1.00 95.56 143 PRO A C 1
ATOM 1026 O O . PRO A 1 143 ? -3.282 10.290 2.702 1.00 95.56 143 PRO A O 1
ATOM 1029 N N . ALA A 1 144 ? -5.046 10.757 4.003 1.00 95.62 144 ALA A N 1
ATOM 1030 C CA . ALA A 1 144 ? -5.899 9.742 3.407 1.00 95.62 144 ALA A CA 1
ATOM 1031 C C . ALA A 1 144 ? -6.187 10.070 1.924 1.00 95.62 144 ALA A C 1
ATOM 1033 O O . ALA A 1 144 ? -6.342 11.249 1.576 1.00 95.62 144 ALA A O 1
ATOM 1034 N N . PRO A 1 145 ? -6.274 9.065 1.034 1.00 94.56 145 PRO A N 1
ATOM 1035 C CA . PRO A 1 145 ? -6.675 9.302 -0.343 1.00 94.56 145 PRO A CA 1
ATOM 1036 C C . PRO A 1 145 ? -8.079 9.906 -0.424 1.00 94.56 145 PRO A C 1
ATOM 1038 O O . PRO A 1 145 ? -8.950 9.616 0.390 1.00 94.56 145 PRO A O 1
ATOM 1041 N N . LYS A 1 146 ? -8.329 10.705 -1.462 1.00 93.31 146 LYS A N 1
ATOM 1042 C CA . LYS A 1 146 ? -9.683 11.181 -1.782 1.00 93.31 146 LYS A CA 1
ATOM 1043 C C . LYS A 1 146 ? -10.522 10.059 -2.396 1.00 93.31 146 LYS A C 1
ATOM 1045 O O . LYS A 1 146 ? -9.983 9.135 -3.006 1.00 93.31 146 LYS A O 1
ATOM 1050 N N . ASP A 1 147 ? -11.842 10.176 -2.327 1.00 90.50 147 ASP A N 1
ATOM 1051 C CA . ASP A 1 147 ? -12.730 9.219 -2.986 1.00 90.50 147 ASP A CA 1
ATOM 1052 C C . ASP A 1 147 ? -12.472 9.142 -4.496 1.00 90.50 147 ASP A C 1
ATOM 1054 O O . ASP A 1 147 ? -12.217 10.140 -5.174 1.00 90.50 147 ASP A O 1
ATOM 1058 N N . GLY A 1 148 ? -12.501 7.919 -5.027 1.00 90.94 148 GLY A N 1
ATOM 1059 C CA . GLY A 1 148 ? -12.247 7.653 -6.442 1.00 90.94 148 GLY A CA 1
ATOM 1060 C C . GLY A 1 148 ? -10.783 7.776 -6.883 1.00 90.94 148 GLY A C 1
ATOM 1061 O O . GLY A 1 148 ? -10.524 7.581 -8.071 1.00 90.94 148 GLY A O 1
ATOM 1062 N N . TRP A 1 149 ? -9.832 8.036 -5.972 1.00 93.62 149 TRP A N 1
ATOM 1063 C CA . TRP A 1 149 ? -8.408 8.220 -6.295 1.00 93.62 149 TRP A CA 1
ATOM 1064 C C . TRP A 1 149 ? -7.870 7.139 -7.243 1.00 93.62 149 TRP A C 1
ATOM 1066 O O . TRP A 1 149 ? -7.333 7.454 -8.298 1.00 93.62 149 TRP A O 1
ATOM 1076 N N . ALA A 1 150 ? -8.092 5.861 -6.938 1.00 94.25 150 ALA A N 1
ATOM 1077 C CA . ALA A 1 150 ? -7.526 4.739 -7.687 1.00 94.25 150 ALA A CA 1
ATOM 1078 C C . ALA A 1 150 ? -8.053 4.589 -9.127 1.00 94.25 150 ALA A C 1
ATOM 1080 O O . ALA A 1 150 ? -7.485 3.827 -9.912 1.00 94.25 150 ALA A O 1
ATOM 1081 N N . ARG A 1 151 ? -9.145 5.277 -9.485 1.00 93.62 151 ARG A N 1
ATOM 1082 C CA . ARG A 1 151 ? -9.684 5.297 -10.856 1.00 93.62 151 ARG A CA 1
ATOM 1083 C C . ARG A 1 151 ? -9.125 6.447 -11.689 1.00 93.62 151 ARG A C 1
ATOM 1085 O O . ARG A 1 151 ? -9.273 6.428 -12.905 1.00 93.62 151 ARG A O 1
ATOM 1092 N N . GLN A 1 152 ? -8.522 7.443 -11.049 1.00 92.94 152 GLN A N 1
ATOM 1093 C CA . GLN A 1 152 ? -7.926 8.584 -11.730 1.00 92.94 152 GLN A CA 1
ATOM 1094 C C . GLN A 1 152 ? -6.547 8.207 -12.267 1.00 92.94 152 GLN A C 1
ATOM 1096 O O . GLN A 1 152 ? -5.818 7.442 -11.633 1.00 92.94 152 GLN A O 1
ATOM 1101 N N . GLU A 1 153 ? -6.193 8.772 -13.419 1.00 95.44 153 GLU A N 1
ATOM 1102 C CA . GLU A 1 153 ? -4.833 8.729 -13.949 1.00 95.44 153 GLU A CA 1
ATOM 1103 C C . GLU A 1 153 ? -3.888 9.423 -12.968 1.00 95.44 153 GLU A C 1
ATOM 1105 O O . GLU A 1 153 ? -4.059 10.601 -12.646 1.00 95.44 153 GLU A O 1
ATOM 1110 N N . GLN A 1 154 ? -2.902 8.681 -12.475 1.00 94.12 154 GLN A N 1
ATOM 1111 C CA . GLN A 1 154 ? -1.889 9.190 -11.563 1.00 94.12 154 GLN A CA 1
ATOM 1112 C C . GLN A 1 154 ? -0.513 8.786 -12.060 1.00 94.12 154 GLN A C 1
ATOM 1114 O O . GLN A 1 154 ? -0.341 7.791 -12.774 1.00 94.12 154 GLN A O 1
ATOM 1119 N N . ARG A 1 155 ? 0.490 9.557 -11.645 1.00 94.44 155 ARG A N 1
ATOM 1120 C CA . ARG A 1 155 ? 1.867 9.216 -11.947 1.00 94.44 155 ARG A CA 1
ATOM 1121 C C . ARG A 1 155 ? 2.298 8.077 -11.033 1.00 94.44 155 ARG A C 1
ATOM 1123 O O . ARG A 1 155 ? 2.296 8.223 -9.816 1.00 94.44 155 ARG A O 1
ATOM 1130 N N . PHE A 1 156 ? 2.717 6.977 -11.640 1.00 93.81 156 PHE A N 1
ATOM 1131 C CA . PHE A 1 156 ? 3.390 5.865 -10.982 1.00 93.81 156 PHE A CA 1
ATOM 1132 C C . PHE A 1 156 ? 4.755 5.699 -11.635 1.00 93.81 156 PHE A C 1
ATOM 1134 O O . PHE A 1 156 ? 4.856 5.292 -12.799 1.00 93.81 156 PHE A O 1
ATOM 1141 N N . PHE A 1 157 ? 5.808 6.050 -10.901 1.00 90.81 157 PHE A N 1
ATOM 1142 C CA . PHE A 1 157 ? 7.148 6.211 -11.455 1.00 90.81 157 PHE A CA 1
ATOM 1143 C C . PHE A 1 157 ? 7.119 7.193 -12.645 1.00 90.81 157 PHE A C 1
ATOM 1145 O O . PHE A 1 157 ? 6.754 8.355 -12.491 1.00 90.81 157 PHE A O 1
ATOM 1152 N N . ASN A 1 158 ? 7.432 6.720 -13.854 1.00 90.25 158 ASN A N 1
ATOM 1153 C CA . ASN A 1 158 ? 7.467 7.522 -15.081 1.00 90.25 158 ASN A CA 1
ATOM 1154 C C . ASN A 1 158 ? 6.265 7.270 -16.011 1.00 90.25 158 ASN A C 1
ATOM 1156 O O . ASN A 1 158 ? 6.349 7.550 -17.206 1.00 90.25 158 ASN A O 1
ATOM 1160 N N . ARG A 1 159 ? 5.166 6.687 -15.512 1.00 94.38 159 ARG A N 1
ATOM 1161 C CA . ARG A 1 159 ? 3.974 6.371 -16.317 1.00 94.38 159 ARG A CA 1
ATOM 1162 C C . ARG A 1 159 ? 2.716 6.973 -15.705 1.00 94.38 159 ARG A C 1
ATOM 1164 O O . ARG A 1 159 ? 2.551 6.925 -14.491 1.00 94.38 159 ARG A O 1
ATOM 1171 N N . GLN A 1 160 ? 1.840 7.500 -16.559 1.00 96.69 160 GLN A N 1
ATOM 1172 C CA . GLN A 1 160 ? 0.457 7.811 -16.196 1.00 96.69 160 GLN A CA 1
ATOM 1173 C C . GLN A 1 160 ? -0.378 6.548 -16.396 1.00 96.69 160 GLN A C 1
ATOM 1175 O O . GLN A 1 160 ? -0.316 5.945 -17.470 1.00 96.69 160 GLN A O 1
ATOM 1180 N N . GLN A 1 161 ? -1.042 6.106 -15.335 1.00 97.12 161 GLN A N 1
ATOM 1181 C CA . GLN A 1 161 ? -1.993 4.994 -15.362 1.00 97.12 161 GLN A CA 1
ATOM 1182 C C . GLN A 1 161 ? -2.937 5.099 -14.154 1.00 97.12 161 GLN A C 1
ATOM 1184 O O . GLN A 1 161 ? -2.588 5.752 -13.163 1.00 97.12 161 GLN A O 1
ATOM 1189 N N . PRO A 1 162 ? -4.109 4.442 -14.163 1.00 96.81 162 PRO A N 1
ATOM 1190 C CA . PRO A 1 162 ? -4.963 4.403 -12.989 1.00 96.81 162 PRO A CA 1
ATOM 1191 C C . PRO A 1 162 ? -4.387 3.455 -11.931 1.00 96.81 162 PRO A C 1
ATOM 1193 O O . PRO A 1 162 ? -3.758 2.441 -12.247 1.00 96.81 162 PRO A O 1
ATOM 1196 N N . GLY A 1 163 ? -4.659 3.736 -10.656 1.00 96.31 163 GLY A N 1
ATOM 1197 C CA . GLY A 1 163 ? -4.240 2.879 -9.540 1.00 96.31 163 GLY A CA 1
ATOM 1198 C C . GLY A 1 163 ? -4.741 1.434 -9.658 1.00 96.31 163 GLY A C 1
ATOM 1199 O O . GLY A 1 163 ? -4.035 0.509 -9.274 1.00 96.31 163 GLY A O 1
ATOM 1200 N N . THR A 1 164 ? -5.904 1.214 -10.273 1.00 96.38 164 THR A N 1
ATOM 1201 C CA . THR A 1 164 ? -6.427 -0.132 -10.589 1.00 96.38 164 THR A CA 1
ATOM 1202 C C . THR A 1 164 ? -5.508 -0.953 -11.503 1.00 96.38 164 THR A C 1
ATOM 1204 O O . THR A 1 164 ? -5.373 -2.160 -11.304 1.00 96.38 164 THR A O 1
ATOM 1207 N N . ALA A 1 165 ? -4.821 -0.327 -12.464 1.00 96.62 165 ALA A N 1
ATOM 1208 C CA . ALA A 1 165 ? -3.853 -1.020 -13.320 1.00 96.62 165 ALA A CA 1
ATOM 1209 C C . ALA A 1 165 ? -2.594 -1.428 -12.535 1.00 96.62 165 ALA A C 1
ATOM 1211 O O . ALA A 1 165 ? -2.047 -2.517 -12.734 1.00 96.62 165 ALA A O 1
ATOM 1212 N N . VAL A 1 166 ? -2.162 -0.581 -11.598 1.00 97.19 166 VAL A N 1
ATOM 1213 C CA . VAL A 1 166 ? -1.036 -0.876 -10.701 1.00 97.19 166 VAL A CA 1
ATOM 1214 C C . VAL A 1 166 ? -1.404 -1.976 -9.713 1.00 97.19 166 VAL A C 1
ATOM 1216 O O . VAL A 1 166 ? -0.622 -2.903 -9.532 1.00 97.19 166 VAL A O 1
ATOM 1219 N N . PHE A 1 167 ? -2.615 -1.939 -9.153 1.00 97.44 167 PHE A N 1
ATOM 1220 C CA . PHE A 1 167 ? -3.157 -3.006 -8.313 1.00 97.44 167 PHE A CA 1
ATOM 1221 C C . PHE A 1 167 ? -3.103 -4.356 -9.034 1.00 97.44 167 PHE A C 1
ATOM 1223 O O . PHE A 1 167 ? -2.519 -5.307 -8.522 1.00 97.44 167 PHE A O 1
ATOM 1230 N N . ALA A 1 168 ? -3.632 -4.425 -10.261 1.00 96.94 168 ALA A N 1
ATOM 1231 C CA . ALA A 1 168 ? -3.618 -5.647 -11.062 1.00 96.94 168 ALA A CA 1
ATOM 1232 C C . ALA A 1 168 ? -2.191 -6.133 -11.365 1.00 96.94 168 ALA A C 1
ATOM 1234 O O . ALA A 1 168 ? -1.947 -7.339 -11.388 1.00 96.94 168 ALA A O 1
ATOM 1235 N N . THR A 1 169 ? -1.255 -5.201 -11.564 1.00 97.19 169 THR A N 1
ATOM 1236 C CA . THR A 1 169 ? 0.168 -5.499 -11.769 1.00 97.19 169 THR A CA 1
ATOM 1237 C C . THR A 1 169 ? 0.812 -6.084 -10.512 1.00 97.19 169 THR A C 1
ATOM 1239 O O . THR A 1 169 ? 1.509 -7.086 -10.602 1.00 97.19 169 THR A O 1
ATOM 1242 N N . ILE A 1 170 ? 0.567 -5.512 -9.330 1.00 97.19 170 ILE A N 1
ATOM 1243 C CA . ILE A 1 170 ? 1.092 -6.053 -8.066 1.00 97.19 170 ILE A CA 1
ATOM 1244 C C . ILE A 1 170 ? 0.473 -7.418 -7.769 1.00 97.19 170 ILE A C 1
ATOM 1246 O O . ILE A 1 170 ? 1.180 -8.375 -7.460 1.00 97.19 170 ILE A O 1
ATOM 1250 N N . MET A 1 171 ? -0.839 -7.536 -7.946 1.00 97.25 171 MET A N 1
ATOM 1251 C CA . MET A 1 171 ? -1.570 -8.773 -7.710 1.00 97.25 171 MET A CA 1
ATOM 1252 C C . MET A 1 171 ? -1.064 -9.922 -8.596 1.00 97.25 171 MET A C 1
ATOM 1254 O O . MET A 1 171 ? -0.805 -11.012 -8.089 1.00 97.25 171 MET A O 1
ATOM 1258 N N . ASN A 1 172 ? -0.886 -9.686 -9.900 1.00 97.75 172 ASN A N 1
ATOM 1259 C CA . ASN A 1 172 ? -0.584 -10.744 -10.875 1.00 97.75 172 ASN A CA 1
ATOM 1260 C C . ASN A 1 172 ? 0.885 -10.812 -11.314 1.00 97.75 172 ASN A C 1
ATOM 1262 O O . ASN A 1 172 ? 1.255 -11.720 -12.058 1.00 97.75 172 ASN A O 1
ATOM 1266 N N . GLY A 1 173 ? 1.715 -9.876 -10.863 1.00 97.06 173 GLY A N 1
ATOM 1267 C CA . GLY A 1 173 ? 3.081 -9.713 -11.340 1.00 97.06 173 GLY A CA 1
ATOM 1268 C C . GLY A 1 173 ? 3.146 -9.079 -12.730 1.00 97.06 173 GLY A C 1
ATOM 1269 O O . GLY A 1 173 ? 2.137 -8.772 -13.372 1.00 97.06 173 GLY A O 1
ATOM 1270 N N . ALA A 1 174 ? 4.368 -8.880 -13.215 1.00 96.06 174 ALA A N 1
ATOM 1271 C CA . ALA A 1 174 ? 4.618 -8.344 -14.546 1.00 96.06 174 ALA A CA 1
ATOM 1272 C C . ALA A 1 174 ? 5.877 -8.939 -15.160 1.00 96.06 174 ALA A C 1
ATOM 1274 O O . ALA A 1 174 ? 6.917 -9.050 -14.515 1.00 96.06 174 ALA A O 1
ATOM 1275 N N . ARG A 1 175 ? 5.804 -9.235 -16.460 1.00 95.25 175 ARG A N 1
ATOM 1276 C CA . ARG A 1 175 ? 6.992 -9.615 -17.221 1.00 95.25 175 ARG A CA 1
ATOM 1277 C C . ARG A 1 175 ? 7.903 -8.416 -17.422 1.00 95.25 175 ARG A C 1
ATOM 1279 O O . ARG A 1 175 ? 7.473 -7.352 -17.883 1.00 95.25 175 ARG A O 1
ATOM 1286 N N . ALA A 1 176 ? 9.174 -8.614 -17.123 1.00 88.38 176 ALA A N 1
ATOM 1287 C CA . ALA A 1 176 ? 10.210 -7.646 -17.383 1.00 88.38 176 ALA A CA 1
ATOM 1288 C C . ALA A 1 176 ? 10.389 -7.427 -18.888 1.00 88.38 176 ALA A C 1
ATOM 1290 O O . ALA A 1 176 ? 10.242 -8.320 -19.726 1.00 88.38 176 ALA A O 1
ATOM 1291 N N . ARG A 1 177 ? 10.781 -6.204 -19.248 1.00 86.38 177 ARG A N 1
ATOM 1292 C CA . ARG A 1 177 ? 11.314 -5.935 -20.585 1.00 86.38 177 ARG A CA 1
ATOM 1293 C C . ARG A 1 177 ? 12.798 -6.293 -20.590 1.00 86.38 177 ARG A C 1
ATOM 1295 O O . ARG A 1 177 ? 13.511 -5.855 -19.693 1.00 86.38 177 ARG A O 1
ATOM 1302 N N . ARG A 1 178 ? 13.216 -7.066 -21.603 1.00 78.56 178 ARG A N 1
ATOM 1303 C CA . ARG A 1 178 ? 14.597 -7.427 -22.001 1.00 78.56 178 ARG A CA 1
ATOM 1304 C C . ARG A 1 178 ? 15.668 -7.260 -20.908 1.00 78.56 178 ARG A C 1
ATOM 1306 O O . ARG A 1 178 ? 16.157 -6.157 -20.692 1.00 78.56 178 ARG A O 1
ATOM 1313 N N . GLY A 1 179 ? 16.089 -8.377 -20.316 1.00 76.69 179 GLY A N 1
ATOM 1314 C CA . GLY A 1 179 ? 17.249 -8.447 -19.416 1.00 76.69 179 GLY A CA 1
ATOM 1315 C C . GLY A 1 179 ? 16.972 -8.092 -17.953 1.00 76.69 179 GLY A C 1
ATOM 1316 O O . GLY A 1 179 ? 17.855 -8.282 -17.126 1.00 76.69 179 GLY A O 1
ATOM 1317 N N . ASN A 1 180 ? 15.764 -7.624 -17.625 1.00 86.75 180 ASN A N 1
ATOM 1318 C CA . ASN A 1 180 ? 15.336 -7.422 -16.240 1.00 86.75 180 ASN A CA 1
ATOM 1319 C C . ASN A 1 180 ? 14.674 -8.686 -15.668 1.00 86.75 180 ASN A C 1
ATOM 1321 O O . ASN A 1 180 ? 14.240 -9.561 -16.418 1.00 86.75 180 ASN A O 1
ATOM 1325 N N . VAL A 1 181 ? 14.592 -8.756 -14.339 1.00 89.81 181 VAL A N 1
ATOM 1326 C CA . VAL A 1 181 ? 13.895 -9.825 -13.609 1.00 89.81 181 VAL A CA 1
ATOM 1327 C C . VAL A 1 181 ? 12.386 -9.577 -13.654 1.00 89.81 181 VAL A C 1
ATOM 1329 O O . VAL A 1 181 ? 11.942 -8.440 -13.482 1.00 89.81 181 VAL A O 1
ATOM 1332 N N . ASP A 1 182 ? 11.605 -10.630 -13.901 1.00 94.88 182 ASP A N 1
ATOM 1333 C CA . ASP A 1 182 ? 10.144 -10.571 -13.835 1.00 94.88 182 ASP A CA 1
ATOM 1334 C C . ASP A 1 182 ? 9.687 -10.185 -12.421 1.00 94.88 182 ASP A C 1
ATOM 1336 O O . ASP A 1 182 ? 10.210 -10.670 -11.418 1.00 94.88 182 ASP A O 1
ATOM 1340 N N . MET A 1 183 ? 8.680 -9.322 -12.339 1.00 95.62 183 MET A N 1
ATOM 1341 C CA . MET A 1 183 ? 8.038 -8.988 -11.077 1.00 95.62 183 MET A CA 1
ATOM 1342 C C . MET A 1 183 ? 7.125 -10.152 -10.664 1.00 95.62 183 MET A C 1
ATOM 1344 O O . MET A 1 183 ? 6.233 -10.510 -11.443 1.00 95.62 183 MET A O 1
ATOM 1348 N N . PRO A 1 184 ? 7.304 -10.732 -9.462 1.00 96.81 184 PRO A N 1
ATOM 1349 C CA . PRO A 1 184 ? 6.471 -11.836 -9.007 1.00 96.81 184 PRO A CA 1
ATOM 1350 C C . PRO A 1 184 ? 5.025 -11.380 -8.776 1.00 96.81 184 PRO A C 1
ATOM 1352 O O . PRO A 1 184 ? 4.756 -10.203 -8.531 1.00 96.81 184 PRO A O 1
ATOM 1355 N N . ALA A 1 185 ? 4.094 -12.331 -8.830 1.00 97.38 185 ALA A N 1
ATOM 1356 C CA . ALA A 1 185 ? 2.731 -12.118 -8.363 1.00 97.38 185 ALA A CA 1
ATOM 1357 C C . ALA A 1 185 ? 2.708 -12.080 -6.831 1.00 97.38 185 ALA A C 1
ATOM 1359 O O . ALA A 1 185 ? 3.290 -12.949 -6.181 1.00 97.38 185 ALA A O 1
ATOM 1360 N N . TRP A 1 186 ? 2.019 -11.095 -6.254 1.00 97.25 186 TRP A N 1
ATOM 1361 C CA . TRP A 1 186 ? 1.945 -10.931 -4.798 1.00 97.25 186 TRP A CA 1
ATOM 1362 C C . TRP A 1 186 ? 0.627 -11.396 -4.182 1.00 97.25 186 TRP A C 1
ATOM 1364 O O . TRP A 1 186 ? 0.528 -11.439 -2.960 1.00 97.25 186 TRP A O 1
ATOM 1374 N N . ARG A 1 187 ? -0.365 -11.788 -4.992 1.00 96.19 187 ARG A N 1
ATOM 1375 C CA . ARG A 1 187 ? -1.699 -12.212 -4.521 1.00 96.19 187 ARG A CA 1
ATOM 1376 C C . ARG A 1 187 ? -1.705 -13.369 -3.518 1.00 96.19 187 ARG A C 1
ATOM 1378 O O . ARG A 1 187 ? -2.657 -13.496 -2.762 1.00 96.19 187 ARG A O 1
ATOM 1385 N N . ASP A 1 188 ? -0.657 -14.190 -3.516 1.00 96.31 188 ASP A N 1
ATOM 1386 C CA . ASP A 1 188 ? -0.529 -15.345 -2.619 1.00 96.31 188 ASP A CA 1
ATOM 1387 C C . ASP A 1 188 ? 0.243 -15.006 -1.326 1.00 96.31 188 ASP A C 1
ATOM 1389 O O . ASP A 1 188 ? 0.393 -15.849 -0.447 1.00 96.31 188 ASP A O 1
ATOM 1393 N N . ARG A 1 189 ? 0.766 -13.776 -1.207 1.00 96.94 189 ARG A N 1
ATOM 1394 C CA . ARG A 1 189 ? 1.581 -13.317 -0.064 1.00 96.94 189 ARG A CA 1
ATOM 1395 C C . ARG A 1 189 ? 1.012 -12.087 0.636 1.00 96.94 189 ARG A C 1
ATOM 1397 O O . ARG A 1 189 ? 1.202 -11.943 1.841 1.00 96.94 189 ARG A O 1
ATOM 1404 N N . LEU A 1 190 ? 0.367 -11.202 -0.119 1.00 97.50 190 LEU A N 1
ATOM 1405 C CA . LEU A 1 190 ? -0.204 -9.949 0.359 1.00 97.50 190 LEU A CA 1
ATOM 1406 C C . LEU A 1 190 ? -1.723 -9.995 0.264 1.00 97.50 190 LEU A C 1
ATOM 1408 O O . LEU A 1 190 ? -2.284 -10.495 -0.712 1.00 97.50 190 LEU A O 1
ATOM 1412 N N . THR A 1 191 ? -2.378 -9.414 1.260 1.00 97.69 191 THR A N 1
ATOM 1413 C CA . THR A 1 191 ? -3.823 -9.179 1.233 1.00 97.69 191 THR A CA 1
ATOM 1414 C C . THR A 1 191 ? -4.166 -8.058 0.246 1.00 97.69 191 THR A C 1
ATOM 1416 O O . THR A 1 191 ? -3.294 -7.315 -0.220 1.00 97.69 191 THR A O 1
ATOM 1419 N N . ARG A 1 192 ? -5.441 -7.905 -0.117 1.00 97.56 192 ARG A N 1
ATOM 1420 C CA . ARG A 1 192 ? -5.864 -6.858 -1.062 1.00 97.56 192 ARG A CA 1
ATOM 1421 C C . ARG A 1 192 ? -5.680 -5.469 -0.459 1.00 97.56 192 ARG A C 1
ATOM 1423 O O . ARG A 1 192 ? -5.280 -4.558 -1.178 1.00 97.56 192 ARG A O 1
ATOM 1430 N N . GLU A 1 193 ? -5.921 -5.305 0.839 1.00 97.44 193 GLU A N 1
ATOM 1431 C CA . GLU A 1 193 ? -5.664 -4.067 1.578 1.00 97.44 193 GLU A CA 1
ATOM 1432 C C . GLU A 1 193 ? -4.175 -3.699 1.532 1.00 97.44 193 GLU A C 1
ATOM 1434 O O . GLU A 1 193 ? -3.851 -2.553 1.228 1.00 97.44 193 GLU A O 1
ATOM 1439 N N . GLN A 1 194 ? -3.269 -4.667 1.723 1.00 98.00 194 GLN A N 1
ATOM 1440 C CA . GLN A 1 194 ? -1.821 -4.449 1.596 1.00 98.00 194 GLN A CA 1
ATOM 1441 C C . GLN A 1 194 ? -1.403 -4.095 0.162 1.00 98.00 194 GLN A C 1
ATOM 1443 O O . GLN A 1 194 ? -0.557 -3.230 -0.057 1.00 98.00 194 GLN A O 1
ATOM 1448 N N . ILE A 1 195 ? -2.008 -4.715 -0.853 1.00 98.12 195 ILE A N 1
ATOM 1449 C CA . ILE A 1 195 ? -1.726 -4.342 -2.244 1.00 98.12 195 ILE A CA 1
ATOM 1450 C C . ILE A 1 195 ? -2.221 -2.915 -2.523 1.00 98.12 195 ILE A C 1
ATOM 1452 O O . ILE A 1 195 ? -1.497 -2.120 -3.122 1.00 98.12 195 ILE A O 1
ATOM 1456 N N . TRP A 1 196 ? -3.422 -2.548 -2.068 1.00 98.06 196 TRP A N 1
ATOM 1457 C CA . TRP A 1 196 ? -3.938 -1.185 -2.217 1.00 98.06 196 TRP A CA 1
ATOM 1458 C C . TRP A 1 196 ? -3.123 -0.147 -1.449 1.00 98.06 196 TRP A C 1
ATOM 1460 O O . TRP A 1 196 ? -2.905 0.951 -1.970 1.00 98.06 196 TRP A O 1
ATOM 1470 N N . SER A 1 197 ? -2.637 -0.488 -0.254 1.00 97.88 197 SER A N 1
ATOM 1471 C CA . SER A 1 197 ? -1.732 0.371 0.509 1.00 97.88 197 SER A CA 1
ATOM 1472 C C . SER A 1 197 ? -0.442 0.618 -0.274 1.00 97.88 197 SER A C 1
ATOM 1474 O O . SER A 1 197 ? 0.030 1.754 -0.334 1.00 97.88 197 SER A O 1
ATOM 1476 N N . MET A 1 198 ? 0.053 -0.393 -0.996 1.00 98.12 198 MET A N 1
ATOM 1477 C CA . MET A 1 198 ? 1.210 -0.243 -1.873 1.00 98.12 198 MET A CA 1
ATOM 1478 C C . MET A 1 198 ? 0.951 0.599 -3.112 1.00 98.12 198 MET A C 1
ATOM 1480 O O . MET A 1 198 ? 1.779 1.441 -3.461 1.00 98.12 198 MET A O 1
ATOM 1484 N N . VAL A 1 199 ? -0.215 0.459 -3.741 1.00 97.62 199 VAL A N 1
ATOM 1485 C CA . VAL A 1 199 ? -0.621 1.364 -4.823 1.00 97.62 199 VAL A CA 1
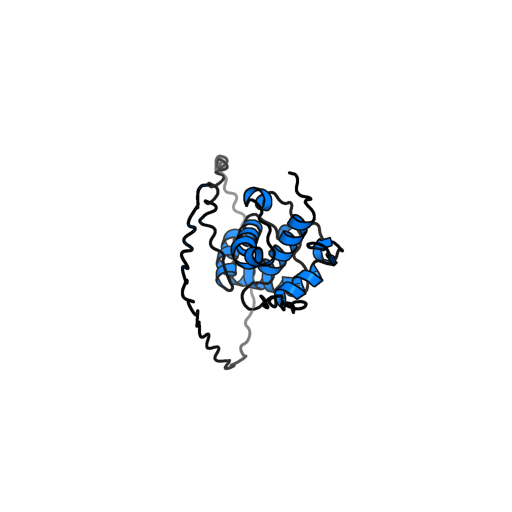ATO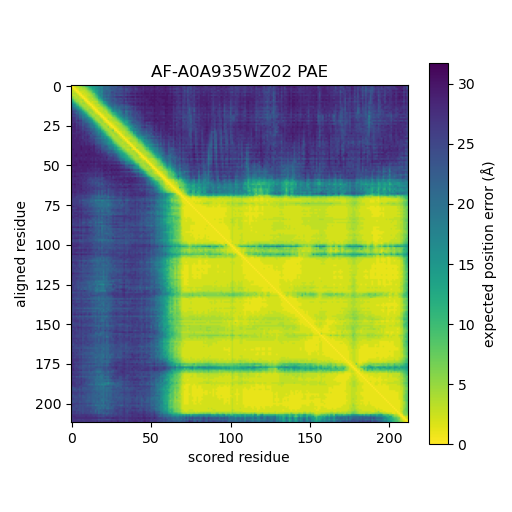M 1486 C C . VAL A 1 199 ? -0.645 2.809 -4.319 1.00 97.62 199 VAL A C 1
ATOM 1488 O O . VAL A 1 199 ? -0.084 3.694 -4.965 1.00 97.62 199 VAL A O 1
ATOM 1491 N N . TYR A 1 200 ? -1.241 3.065 -3.153 1.00 97.56 200 TYR A N 1
ATOM 1492 C CA . TYR A 1 200 ? -1.296 4.420 -2.606 1.00 97.56 200 TYR A CA 1
ATOM 1493 C C . TYR A 1 200 ? 0.095 4.968 -2.275 1.00 97.56 200 TYR A C 1
ATOM 1495 O O . TYR A 1 200 ? 0.421 6.095 -2.652 1.00 97.56 200 TYR A O 1
ATOM 1503 N N . PHE A 1 201 ? 0.942 4.144 -1.656 1.00 97.56 201 PHE A N 1
ATOM 1504 C CA . PHE A 1 201 ? 2.317 4.501 -1.333 1.00 97.56 201 PHE A CA 1
ATOM 1505 C C . PHE A 1 201 ? 3.107 4.923 -2.574 1.00 97.56 201 PHE A C 1
ATOM 1507 O O . PHE A 1 201 ? 3.722 5.989 -2.581 1.00 97.56 201 PHE A O 1
ATOM 1514 N N . VAL A 1 202 ? 3.079 4.117 -3.644 1.00 97.06 202 VAL A N 1
ATOM 1515 C CA . VAL A 1 202 ? 3.828 4.414 -4.876 1.00 97.06 202 VAL A CA 1
ATOM 1516 C C . VAL A 1 202 ? 3.301 5.678 -5.541 1.00 97.06 202 VAL A C 1
ATOM 1518 O O . VAL A 1 202 ? 4.098 6.475 -6.039 1.00 97.06 202 VAL A O 1
ATOM 1521 N N . SER A 1 203 ? 1.983 5.895 -5.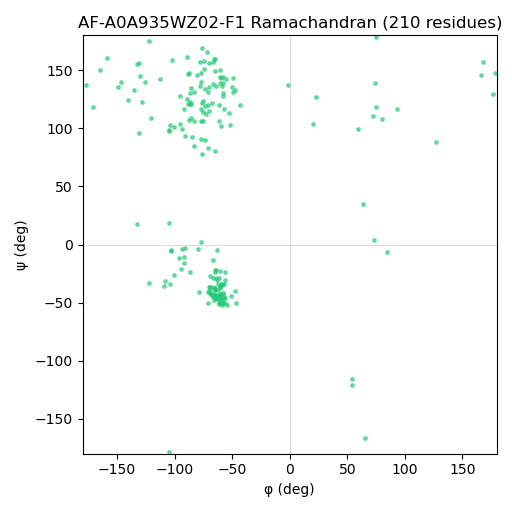524 1.00 96.00 203 SER A N 1
ATOM 1522 C CA . SER A 1 203 ? 1.396 7.137 -6.028 1.00 96.00 203 SER A CA 1
ATOM 1523 C C . SER A 1 203 ? 1.935 8.352 -5.274 1.00 96.00 203 SER A C 1
ATOM 1525 O O . SER A 1 203 ? 2.464 9.276 -5.895 1.00 96.00 203 SER A O 1
ATOM 1527 N N . GLN A 1 204 ? 1.878 8.349 -3.939 1.00 96.00 204 GLN A N 1
ATOM 1528 C CA . GLN A 1 204 ? 2.384 9.471 -3.147 1.00 96.00 204 GLN A CA 1
ATOM 1529 C C . GLN A 1 204 ? 3.886 9.668 -3.356 1.00 96.00 204 GLN A C 1
ATOM 1531 O O . GLN A 1 204 ? 4.339 10.777 -3.636 1.00 96.00 204 GLN A O 1
ATOM 1536 N N . ALA A 1 205 ? 4.660 8.583 -3.337 1.00 94.88 205 ALA A N 1
ATOM 1537 C CA . ALA A 1 205 ? 6.097 8.633 -3.567 1.00 94.88 205 ALA A CA 1
ATOM 1538 C C . ALA A 1 205 ? 6.477 9.170 -4.960 1.00 94.88 205 ALA A C 1
ATOM 1540 O O . ALA A 1 205 ? 7.547 9.761 -5.085 1.00 94.88 205 ALA A O 1
ATOM 1541 N N . SER A 1 206 ? 5.620 8.986 -5.971 1.00 93.50 206 SER A N 1
ATOM 1542 C CA . SER A 1 206 ? 5.837 9.451 -7.351 1.00 93.50 206 SER A CA 1
ATOM 1543 C C . SER A 1 206 ? 5.368 10.890 -7.600 1.00 93.50 206 SER A C 1
ATOM 1545 O O . SER A 1 206 ? 5.828 11.521 -8.552 1.00 93.50 206 SER A O 1
ATOM 1547 N N . ASN A 1 207 ? 4.425 11.395 -6.795 1.00 86.38 207 ASN A N 1
ATOM 1548 C CA . ASN A 1 207 ? 3.812 12.718 -6.972 1.00 86.38 207 ASN A CA 1
ATOM 1549 C C . ASN A 1 207 ? 4.397 13.787 -6.048 1.00 86.38 207 ASN A C 1
ATOM 1551 O O . ASN A 1 207 ? 4.391 14.967 -6.401 1.00 86.38 207 ASN A O 1
ATOM 1555 N N . VAL A 1 208 ? 4.932 13.398 -4.890 1.00 78.25 208 VAL A N 1
ATOM 1556 C CA . VAL A 1 208 ? 5.780 14.283 -4.096 1.00 78.25 208 VAL A CA 1
ATOM 1557 C C . VAL A 1 208 ? 7.111 14.364 -4.836 1.00 78.25 208 VAL A C 1
ATOM 1559 O O . VAL A 1 208 ? 7.982 13.518 -4.643 1.00 78.25 208 VAL A O 1
ATOM 1562 N N . GLY A 1 209 ? 7.237 15.332 -5.753 1.00 60.47 209 GLY A N 1
ATOM 1563 C CA . GLY A 1 209 ? 8.537 15.684 -6.323 1.00 60.47 209 GLY A CA 1
ATOM 1564 C C . GLY A 1 209 ? 9.503 15.875 -5.163 1.00 60.47 209 GLY A C 1
ATOM 1565 O O . GLY A 1 209 ? 9.108 16.500 -4.180 1.00 60.47 209 GLY A O 1
ATOM 1566 N N . ASP A 1 210 ? 10.682 15.254 -5.227 1.00 49.75 210 ASP A N 1
ATOM 1567 C CA . ASP A 1 210 ? 11.623 15.241 -4.111 1.00 49.75 210 ASP A CA 1
ATOM 1568 C C . ASP A 1 210 ? 11.856 16.685 -3.640 1.00 49.75 210 ASP A C 1
ATOM 1570 O O . ASP A 1 210 ? 12.530 17.475 -4.302 1.00 49.75 210 ASP A O 1
ATOM 1574 N N . VAL A 1 211 ? 11.221 17.056 -2.523 1.00 45.09 211 VAL A N 1
ATOM 1575 C CA . VAL A 1 211 ? 11.458 18.327 -1.843 1.00 45.09 211 VAL A CA 1
ATOM 1576 C C . VAL A 1 211 ? 12.784 18.135 -1.115 1.00 45.09 211 VAL A C 1
ATOM 1578 O O . VAL A 1 211 ? 12.818 17.779 0.063 1.00 45.09 211 VAL A O 1
ATOM 1581 N N . HIS A 1 212 ? 13.867 18.225 -1.881 1.00 41.75 212 HIS A N 1
ATOM 1582 C CA . HIS A 1 212 ? 15.238 18.304 -1.399 1.00 41.75 212 HIS A CA 1
ATOM 1583 C C . HIS A 1 212 ? 15.665 19.764 -1.310 1.00 41.75 212 HIS A C 1
ATOM 1585 O O . HIS A 1 212 ? 15.408 20.515 -2.279 1.00 41.75 212 HIS A O 1
#

pLDDT: mean 78.72, std 22.16, range [33.06, 98.19]